Protein 6HU8 (pdb70)

InterPro domains:
  IPR001387 Cro/C1-type, helix-turn-helix domain [PS50943] (32-66)
  IPR001387 Cro/C1-type, helix-turn-helix domain [cd00093] (8-66)
  IPR010982 Lambda repressor-like, DNA-binding domain superfamily [SSF47413] (3-71)
  IPR011990 Tetratricopeptide-like helical domain superfamily [G3DSA:1.25.40.10] (3-296)
  IPR040799 ComR, tetratricopeptide [PF18710] (75-293)

Solvent-accessible surface area: 15539 Å² total; per-residue (Å²): 89,79,48,76,34,0,0,106,68,0,64,75,40,15,88,97,72,172,29,53,60,111,78,0,3,107,98,17,29,104,0,17,41,83,3,0,48,23,5,12,128,7,108,8,6,2,15,111,114,19,0,46,20,0,4,170,61,6,70,81,60,60,69,81,6,25,90,166,28,150,22,114,30,60,112,72,0,100,83,34,20,56,134,0,7,81,48,31,20,107,53,68,178,127,76,26,119,72,16,47,62,62,5,105,60,1,100,93,97,21,94,87,55,3,4,13,27,15,45,4,2,3,39,0,18,67,1,45,30,52,167,34,46,59,111,127,67,90,162,8,36,72,36,12,88,11,14,14,83,7,2,37,146,82,154,176,5,57,27,28,9,0,6,8,0,24,0,14,4,46,16,6,177,70,97,169,144,25,80,112,176,27,0,36,111,0,7,63,54,0,27,130,7,112,26,37,130,60,60,8,21,0,9,3,0,8,62,0,0,54,27,0,0,30,10,3,28,65,16,133,9,30,108,78,2,77,64,0,4,90,32,0,49,41,0,3,118,102,20,95,25,94,32,26,46,0,22,0,26,17,22,25,0,48,23,11,31,105,90,82,53,61,132,152,77,0,38,64,1,0,54,92,0,17,134,67,0,55,123,36,188,90,56,102,28,31,108,98,0,126,62,62,24,60,89,44,67,19,89

Sequence (299 aa):
SIKDSIGLRIKTERECQQMSREVLCLDGAELTVRQLIRIEKGESLPSLDKLSYIAKRLGKSMADLLDHDRIEIPDTYYEMKNRLIKFPTYGDKERVKQKLDLIEDVYNQFFDILPEEELLTLDILENILSFTSWEERPKVEEIYEDLFEQVKRKKKFSTNDLLVIDYYFYHLYGRKQYDKKIFDRIVDRVLKQNIPTDDAYNIALFNDLMAIAGLKISLESFKDFLTVIDKLLAVIEKSQFHSYKPGVYILEAKYELIHNGNKKKATENYDKAIMFASVLEDSVLEEKTRAEKAADGLG

Foldseek 3Di:
DLLQLLLCLLVVLCVVVVHDLCRLCPPLLQHDSVNSVCSNNSNFDDDPSNLCSSCVSSVHDSCSSNVPHDLDDDPVLVVLLLVLLLQDCVPPVVSLVVSLVSLVVSCVVPVVNDGPLVVLLSVLSNCVSVVPDPVVCVVSVVSLVSLQVSLLPDLEADLSSLSSLVVVLVVCPPPQDDDVVSLVSVVVSLLPYDQDLRSSSLSSSLSSLLSNLVCCVRNVVCPCNVSSLVVNVVSCVNHVVLVCQLSSLQSVLVCCCPPVVHQVSSLVSLVRSLVSQVPDPDNVSNVVSVVSCVVSPHD

Organism: NCBI:txid904306

B-factor: mean 45.53, std 9.46, range [27.38, 81.49]

Nearest PDB structures (foldseek):
  6hu8-assembly1_A  TM=1.003E+00  e=1.677E-37  Streptococcus vestibularis F0396
  6qer-assembly4_D  TM=9.743E-01  e=4.232E-28  Streptococcus thermophilus LMD-9
  6hua-assembly1_A  TM=6.892E-01  e=1.861E-28  Streptococcus vestibularis F0396
  5jub-assembly1_B  TM=6.947E-01  e=7.189E-26  Streptococcus thermophilus LMD-9
  6hua-assembly2_B  TM=8.739E-01  e=2.444E-21  Streptococcus vestibularis F0396

Secondary structure (DSSP, 8-state):
-HHHHHHHHHHHHHHHTT--HHHHHTTSSS--HHHHHHHHTTSSBPPHHHHHHHHHHHT--HHHHHTT------HHHHHHHHHHHH---TT-HHHHHHHHHHHHHHHHHHGGG-BHHHHHHHHHHHHHHHT--GGG-HHHHHHHHHHHHHHTT-SS--HHHHHHHHHHHHHHTT-S---HHHHHHHHHHHHT----S-HHHHHHHHHHHHHHHHHHHHTT--TTHHHHHHHHHHHHHHHT-GGGHHHHHHHHHHHHHHHH--HHHHHHHHHHHHHHHHTSSSSHHHHHHHHHHHHTT--

Structure (mmCIF, N/CA/C/O backbone):
data_6HU8
#
_entry.id   6HU8
#
_cell.length_a   110.070
_cell.length_b   38.290
_cell.length_c   87.620
_cell.angle_alpha   90.000
_cell.angle_beta   113.200
_cell.angle_gamma   90.000
#
_symmetry.space_group_name_H-M   'C 1 2 1'
#
loop_
_entity.id
_entity.type
_entity.pdbx_description
1 polymer 'Transcriptional regulator ComR'
2 water water
#
loop_
_atom_site.group_PDB
_atom_site.id
_atom_site.type_symbol
_atom_site.label_atom_id
_atom_site.label_alt_id
_atom_site.label_comp_id
_atom_site.label_asym_id
_atom_site.label_entity_id
_atom_site.label_seq_id
_atom_site.pdbx_PDB_ins_code
_atom_site.Cartn_x
_atom_site.Cartn_y
_atom_site.Cartn_z
_atom_site.occupancy
_atom_site.B_iso_or_equiv
_atom_site.auth_seq_id
_atom_site.auth_comp_id
_atom_site.auth_asym_id
_atom_site.auth_atom_id
_atom_site.pdbx_PDB_model_num
ATOM 1 N N . SER A 1 2 ? 128.498 -52.346 106.431 1.00 42.56 2 SER A N 1
ATOM 2 C CA . SER A 1 2 ? 127.655 -51.927 105.315 1.00 40.47 2 SER A CA 1
ATOM 3 C C . SER A 1 2 ? 127.699 -50.410 105.160 1.00 40.69 2 SER A C 1
ATOM 4 O O . SER A 1 2 ? 128.226 -49.707 106.027 1.00 39.42 2 SER A O 1
ATOM 7 N N . ILE A 1 3 ? 127.153 -49.922 104.049 1.00 41.35 3 ILE A N 1
ATOM 8 C CA . ILE A 1 3 ? 126.979 -48.496 103.814 1.00 37.80 3 ILE A CA 1
ATOM 9 C C . ILE A 1 3 ? 126.136 -47.867 104.950 1.00 39.86 3 ILE A C 1
ATOM 10 O O . ILE A 1 3 ? 126.445 -46.773 105.435 1.00 37.95 3 ILE A O 1
ATOM 15 N N . LYS A 1 4 ? 125.091 -48.568 105.382 1.00 41.02 4 LYS A N 1
ATOM 16 C CA . LYS A 1 4 ? 124.264 -48.085 106.492 1.00 38.27 4 LYS A CA 1
ATOM 17 C C . LYS A 1 4 ? 125.089 -47.934 107.794 1.00 40.67 4 LYS A C 1
ATOM 18 O O . LYS A 1 4 ? 124.972 -46.919 108.495 1.00 39.05 4 LYS A O 1
ATOM 24 N N . ASP A 1 5 ? 125.920 -48.932 108.104 1.00 38.58 5 ASP A N 1
ATOM 25 C CA . ASP A 1 5 ? 126.799 -48.881 109.279 1.00 37.06 5 ASP A CA 1
ATOM 26 C C . ASP A 1 5 ? 127.744 -47.692 109.212 1.00 38.87 5 ASP A C 1
ATOM 27 O O . ASP A 1 5 ? 127.906 -46.973 110.193 1.00 34.84 5 ASP A O 1
ATOM 32 N N . SER A 1 6 ? 128.379 -47.485 108.055 1.00 36.43 6 SER A N 1
ATOM 33 C CA . SER A 1 6 ? 129.425 -46.464 107.967 1.00 39.99 6 SER A CA 1
ATOM 34 C C . SER A 1 6 ? 128.824 -45.067 108.023 1.00 38.58 6 SER A C 1
ATOM 35 O O . SER A 1 6 ? 129.317 -44.196 108.748 1.00 37.15 6 SER A O 1
ATOM 38 N N . ILE A 1 7 ? 127.757 -44.852 107.264 1.00 40.01 7 ILE A N 1
ATOM 39 C CA . ILE A 1 7 ? 127.049 -43.576 107.309 1.00 38.62 7 ILE A CA 1
ATOM 40 C C . ILE A 1 7 ? 126.490 -43.300 108.719 1.00 36.91 7 ILE A C 1
ATOM 41 O O . ILE A 1 7 ? 126.720 -42.228 109.271 1.00 34.20 7 ILE A O 1
ATOM 46 N N . GLY A 1 8 ? 125.770 -44.256 109.297 1.00 36.25 8 GLY A N 1
ATOM 47 C CA . GLY A 1 8 ? 125.299 -44.111 110.673 1.00 36.70 8 GLY A CA 1
ATOM 48 C C . GLY A 1 8 ? 126.400 -43.715 111.665 1.00 37.49 8 GLY A C 1
ATOM 49 O O . GLY A 1 8 ? 126.229 -42.820 112.498 1.00 40.40 8 GLY A O 1
ATOM 50 N N . LEU A 1 9 ? 127.554 -44.364 111.584 1.00 41.53 9 LEU A N 1
ATOM 51 C CA . LEU A 1 9 ? 128.637 -44.056 112.519 1.00 38.41 9 LEU A CA 1
ATOM 52 C C . LEU A 1 9 ? 129.242 -42.672 112.261 1.00 38.68 9 LEU A C 1
ATOM 53 O O . LEU A 1 9 ? 129.644 -41.993 113.193 1.00 41.81 9 LEU A O 1
ATOM 58 N N . ARG A 1 10 ? 129.287 -42.235 111.007 1.00 39.91 10 ARG A N 1
ATOM 59 C CA . ARG A 1 10 ? 129.788 -40.886 110.721 1.00 40.83 10 ARG A CA 1
ATOM 60 C C . ARG A 1 10 ? 128.877 -39.824 111.307 1.00 40.55 10 ARG A C 1
ATOM 61 O O . ARG A 1 10 ? 129.335 -38.832 111.869 1.00 38.10 10 ARG A O 1
ATOM 69 N N . ILE A 1 11 ? 127.577 -40.039 111.164 1.00 37.48 11 ILE A N 1
ATOM 70 C CA . ILE A 1 11 ? 126.598 -39.136 111.729 1.00 38.52 11 ILE A CA 1
ATOM 71 C C . ILE A 1 11 ? 126.713 -39.112 113.246 1.00 38.60 11 ILE A C 1
ATOM 72 O O . ILE A 1 11 ? 126.747 -38.041 113.868 1.00 36.26 11 ILE A O 1
ATOM 77 N N . LYS A 1 12 ? 126.758 -40.303 113.832 1.00 37.75 12 LYS A N 1
ATOM 78 C CA . LYS A 1 12 ? 126.836 -40.434 115.275 1.00 40.58 12 LYS A CA 1
ATOM 79 C C . LYS A 1 12 ? 128.120 -39.820 115.830 1.00 40.79 12 LYS A C 1
ATOM 80 O O . LYS A 1 12 ? 128.093 -39.154 116.878 1.00 40.32 12 LYS A O 1
ATOM 86 N N . THR A 1 13 ? 129.240 -40.046 115.144 1.00 40.39 13 THR A N 1
ATOM 87 C CA . THR A 1 13 ? 130.520 -39.529 115.627 1.00 40.53 13 THR A CA 1
ATOM 88 C C . THR A 1 13 ? 130.525 -38.007 115.615 1.00 39.97 13 THR A C 1
ATOM 89 O O . THR A 1 13 ? 130.990 -37.377 116.565 1.00 46.72 13 THR A O 1
ATOM 93 N N . GLU A 1 14 ? 129.971 -37.414 114.571 1.00 41.02 14 GLU A N 1
ATOM 94 C CA . GLU A 1 14 ? 129.970 -35.956 114.470 1.00 42.66 14 GLU A CA 1
ATOM 95 C C . GLU A 1 14 ? 129.004 -35.309 115.468 1.00 44.73 14 GLU A C 1
ATOM 96 O O . GLU A 1 14 ? 129.311 -34.264 116.055 1.00 41.15 14 GLU A O 1
ATOM 102 N N . ARG A 1 15 ? 127.831 -35.918 115.641 1.00 37.91 15 ARG A N 1
ATOM 103 C CA . ARG A 1 15 ? 126.882 -35.445 116.641 1.00 39.72 15 ARG A CA 1
ATOM 104 C C . ARG A 1 15 ? 127.535 -35.416 118.026 1.00 42.31 15 ARG A C 1
ATOM 105 O O . ARG A 1 15 ? 127.439 -34.415 118.753 1.00 40.90 15 ARG A O 1
ATOM 113 N N . GLU A 1 16 ? 128.191 -36.517 118.386 1.00 40.38 16 GLU A N 1
ATOM 114 C CA . GLU A 1 16 ? 128.835 -36.636 119.696 1.00 43.86 16 GLU A CA 1
ATOM 115 C C . GLU A 1 16 ? 129.997 -35.671 119.814 1.00 44.81 16 GLU A C 1
ATOM 116 O O . GLU A 1 16 ? 130.182 -35.035 120.840 1.00 47.18 16 GLU A O 1
ATOM 122 N N . CYS A 1 17 ? 130.767 -35.560 118.740 1.00 44.01 17 CYS A N 1
ATOM 123 C CA . CYS A 1 17 ? 131.848 -34.591 118.662 1.00 45.76 17 CYS A CA 1
ATOM 124 C C . CYS A 1 17 ? 131.351 -33.193 119.036 1.00 44.60 17 CYS A C 1
ATOM 125 O O . CYS A 1 17 ? 132.054 -32.436 119.683 1.00 49.50 17 CYS A O 1
ATOM 128 N N . GLN A 1 18 ? 130.131 -32.853 118.632 1.00 40.10 18 GLN A N 1
ATOM 129 C CA . GLN A 1 18 ? 129.564 -31.538 118.953 1.00 42.58 18 GLN A CA 1
ATOM 130 C C . GLN A 1 18 ? 128.804 -31.545 120.286 1.00 42.13 18 GLN A C 1
ATOM 131 O O . GLN A 1 18 ? 128.122 -30.570 120.617 1.00 41.42 18 GLN A O 1
ATOM 137 N N . GLN A 1 19 ? 128.912 -32.652 121.022 1.00 43.87 19 GLN A N 1
ATOM 138 C CA . GLN A 1 19 ? 128.242 -32.819 122.319 1.00 46.25 19 GLN A CA 1
ATOM 139 C C . GLN A 1 19 ? 126.758 -32.500 122.204 1.00 46.26 19 GLN A C 1
ATOM 140 O O . GLN A 1 19 ? 126.164 -31.812 123.042 1.00 43.39 19 GLN A O 1
ATOM 146 N N . MET A 1 20 ? 126.163 -33.030 121.140 1.00 43.38 20 MET A N 1
ATOM 147 C CA . MET A 1 20 ? 124.773 -32.768 120.810 1.00 40.89 20 MET A CA 1
ATOM 148 C C . MET A 1 20 ? 123.937 -34.014 121.091 1.00 43.03 20 MET A C 1
ATOM 149 O O . MET A 1 20 ? 124.226 -35.096 120.574 1.00 39.51 20 MET A O 1
ATOM 154 N N . SER A 1 21 ? 122.913 -33.877 121.929 1.00 42.81 21 SER A N 1
ATOM 155 C CA . SER A 1 21 ? 122.037 -35.006 122.218 1.00 40.50 21 SER A CA 1
ATOM 156 C C . SER A 1 21 ? 121.143 -35.267 121.015 1.00 35.68 21 SER A C 1
ATOM 157 O O . SER A 1 21 ? 121.006 -34.408 120.149 1.00 35.16 21 SER A O 1
ATOM 160 N N . ARG A 1 22 ? 120.552 -36.456 120.946 1.00 38.37 22 ARG A N 1
ATOM 161 C CA . ARG A 1 22 ? 119.623 -36.773 119.861 1.00 36.56 22 ARG A CA 1
ATOM 162 C C . ARG A 1 22 ? 118.427 -35.850 119.868 1.00 34.43 22 ARG A C 1
ATOM 163 O O . ARG A 1 22 ? 117.987 -35.399 118.803 1.00 33.19 22 ARG A O 1
ATOM 171 N N . GLU A 1 23 ? 117.879 -35.566 121.056 1.00 31.22 23 GLU A N 1
ATOM 172 C CA . GLU A 1 23 ? 116.699 -34.702 121.126 1.00 33.74 23 GLU A CA 1
ATOM 173 C C . GLU A 1 23 ? 117.036 -33.305 120.595 1.00 32.72 23 GLU A C 1
ATOM 174 O O . GLU A 1 23 ? 116.208 -32.683 119.926 1.00 33.63 23 GLU A O 1
ATOM 180 N N . VAL A 1 24 ? 118.237 -32.813 120.899 1.00 34.46 24 VAL A N 1
ATOM 181 C CA . VAL A 1 24 ? 118.657 -31.495 120.397 1.00 33.36 24 VAL A CA 1
ATOM 182 C C . VAL A 1 24 ? 118.752 -31.511 118.867 1.00 34.64 24 VAL A C 1
ATOM 183 O O . VAL A 1 24 ? 118.232 -30.621 118.189 1.00 33.62 24 VAL A O 1
ATOM 187 N N . LEU A 1 25 ? 119.396 -32.531 118.319 1.00 35.10 25 LEU A N 1
ATOM 188 C CA . LEU A 1 25 ? 119.512 -32.612 116.856 1.00 31.51 25 LEU A CA 1
ATOM 189 C C . LEU A 1 25 ? 118.110 -32.635 116.222 1.00 35.25 25 LEU A C 1
ATOM 190 O O . LEU A 1 25 ? 117.832 -31.905 115.255 1.00 31.77 25 LEU A O 1
ATOM 195 N N . CYS A 1 26 ? 117.199 -33.428 116.790 1.00 30.80 26 CYS A N 1
ATOM 196 C CA . CYS A 1 26 ? 115.915 -33.647 116.138 1.00 30.60 26 CYS A CA 1
ATOM 197 C C . CYS A 1 26 ? 114.905 -32.511 116.321 1.00 33.56 26 CYS A C 1
ATOM 198 O O . CYS A 1 26 ? 113.868 -32.492 115.642 1.00 31.08 26 CYS A O 1
ATOM 201 N N . LEU A 1 27 ? 115.210 -31.566 117.207 1.00 32.43 27 LEU A N 1
ATOM 202 C CA . LEU A 1 27 ? 114.319 -30.423 117.481 1.00 34.21 27 LEU A CA 1
ATOM 203 C C . LEU A 1 27 ? 112.885 -30.889 117.692 1.00 35.63 27 LEU A C 1
ATOM 204 O O . LEU A 1 27 ? 112.655 -31.754 118.537 1.00 36.21 27 LEU A O 1
ATOM 209 N N . ASP A 1 28 ? 111.928 -30.353 116.925 1.00 37.34 28 ASP A N 1
ATOM 210 C CA . ASP A 1 28 ? 110.517 -30.661 117.166 1.00 35.56 28 ASP A CA 1
ATOM 211 C C . ASP A 1 28 ? 110.064 -31.960 116.507 1.00 36.71 28 ASP A C 1
ATOM 212 O O . ASP A 1 28 ? 108.883 -32.268 116.525 1.00 34.98 28 ASP A O 1
ATOM 217 N N . GLY A 1 29 ? 110.995 -32.706 115.917 1.00 38.10 29 GLY A N 1
ATOM 218 C CA . GLY A 1 29 ? 110.672 -33.972 115.265 1.00 35.99 29 GLY A CA 1
ATOM 219 C C . GLY A 1 29 ? 109.965 -33.910 113.908 1.00 37.68 29 GLY A C 1
ATOM 220 O O . GLY A 1 29 ? 109.657 -34.954 113.307 1.00 35.66 29 GLY A O 1
ATOM 221 N N . ALA A 1 30 ? 109.696 -32.711 113.403 1.00 37.16 30 ALA A N 1
ATOM 222 C CA . ALA A 1 30 ? 108.948 -32.621 112.149 1.00 39.37 30 ALA A CA 1
ATOM 223 C C . ALA A 1 30 ? 109.726 -33.181 110.964 1.00 37.52 30 ALA A C 1
ATOM 224 O O . ALA A 1 30 ? 109.110 -33.626 109.989 1.00 36.57 30 ALA A O 1
ATOM 226 N N . GLU A 1 31 ? 111.059 -33.166 111.030 1.00 35.38 31 GLU A N 1
ATOM 227 C CA . GLU A 1 31 ? 111.860 -33.605 109.884 1.00 39.63 31 GLU A CA 1
ATOM 228 C C . GLU A 1 31 ? 112.614 -34.888 110.176 1.00 37.04 31 GLU A C 1
ATOM 229 O O . GLU A 1 31 ? 112.871 -35.697 109.279 1.00 35.96 31 GLU A O 1
ATOM 235 N N . LEU A 1 32 ? 112.966 -35.064 111.444 1.00 34.44 32 LEU A N 1
ATOM 236 C CA . LEU A 1 32 ? 113.652 -36.259 111.910 1.00 33.34 32 LEU A CA 1
ATOM 237 C C . LEU A 1 32 ? 113.244 -36.545 113.350 1.00 37.16 32 LEU A C 1
ATOM 238 O O . LEU A 1 32 ? 113.270 -35.643 114.192 1.00 34.75 32 LEU A O 1
ATOM 243 N N . THR A 1 33 ? 112.852 -37.777 113.642 1.00 32.65 33 THR A N 1
ATOM 244 C CA . THR A 1 33 ? 112.498 -38.116 115.020 1.00 33.47 33 THR A CA 1
ATOM 245 C C . THR A 1 33 ? 113.664 -38.816 115.691 1.00 35.30 33 THR A C 1
ATOM 246 O O . THR A 1 33 ? 114.593 -39.292 115.030 1.00 32.86 33 THR A O 1
ATOM 250 N N . VAL A 1 34 ? 113.609 -38.901 117.011 1.00 33.11 34 VAL A N 1
ATOM 251 C CA . VAL A 1 34 ? 114.674 -39.545 117.738 1.00 33.51 34 VAL A CA 1
ATOM 252 C C . VAL A 1 34 ? 114.826 -41.006 117.306 1.00 32.43 34 VAL A C 1
ATOM 253 O O . VAL A 1 34 ? 115.944 -41.484 117.124 1.00 31.15 34 VAL A O 1
ATOM 257 N N . ARG A 1 35 ? 113.712 -41.718 117.123 1.00 28.78 35 ARG A N 1
ATOM 258 C CA . ARG A 1 35 ? 113.830 -43.141 116.810 1.00 30.56 35 ARG A CA 1
ATOM 259 C C . ARG A 1 35 ? 114.325 -43.340 115.371 1.00 35.21 35 ARG A C 1
ATOM 260 O O . ARG A 1 35 ? 115.055 -44.291 115.094 1.00 32.43 35 ARG A O 1
ATOM 268 N N . GLN A 1 36 ? 113.930 -42.437 114.477 1.00 29.22 36 GLN A N 1
ATOM 269 C CA . GLN A 1 36 ? 114.477 -42.410 113.112 1.00 33.79 36 GLN A CA 1
ATOM 270 C C . GLN A 1 36 ? 115.993 -42.220 113.144 1.00 32.75 36 GLN A C 1
ATOM 271 O O . GLN A 1 36 ? 116.730 -42.939 112.480 1.00 34.95 36 GLN A O 1
ATOM 277 N N . LEU A 1 37 ? 116.461 -41.247 113.923 1.00 34.36 37 LEU A N 1
ATOM 278 C CA . LEU A 1 37 ? 117.909 -41.024 114.077 1.00 32.74 37 LEU A CA 1
ATOM 279 C C . LEU A 1 37 ? 118.611 -42.248 114.664 1.00 34.49 37 LEU A C 1
ATOM 280 O O . LEU A 1 37 ? 119.629 -42.685 114.144 1.00 33.55 37 LEU A O 1
ATOM 285 N N . ILE A 1 38 ? 118.084 -42.807 115.752 1.00 32.55 38 ILE A N 1
ATOM 286 C CA . ILE A 1 38 ? 118.686 -44.020 116.319 1.00 35.32 38 ILE A CA 1
ATOM 287 C C . ILE A 1 38 ? 118.858 -45.191 115.323 1.00 34.13 38 ILE A C 1
ATOM 288 O O . ILE A 1 38 ? 119.887 -45.859 115.332 1.00 34.33 38 ILE A O 1
ATOM 293 N N . ARG A 1 39 ? 117.861 -45.442 114.473 1.00 32.90 39 ARG A N 1
ATOM 294 C CA . ARG A 1 39 ? 117.944 -46.534 113.512 1.00 36.11 39 ARG A CA 1
ATOM 295 C C . ARG A 1 39 ? 119.041 -46.246 112.482 1.00 35.19 39 ARG A C 1
ATOM 296 O O . ARG A 1 39 ? 119.730 -47.161 112.014 1.00 36.32 39 ARG A O 1
ATOM 304 N N . ILE A 1 40 ? 119.211 -44.972 112.141 1.00 35.85 40 ILE A N 1
ATOM 305 C CA . ILE A 1 40 ? 120.282 -44.583 111.212 1.00 34.23 40 ILE A CA 1
ATOM 306 C C . ILE A 1 40 ? 121.642 -44.802 111.870 1.00 38.17 40 ILE A C 1
ATOM 307 O O . ILE A 1 40 ? 122.510 -45.474 111.304 1.00 35.13 40 ILE A O 1
ATOM 312 N N . GLU A 1 41 ? 121.821 -44.267 113.084 1.00 34.20 41 GLU A N 1
ATOM 313 C CA . GLU A 1 41 ? 123.109 -44.381 113.770 1.00 36.98 41 GLU A CA 1
ATOM 314 C C . GLU A 1 41 ? 123.476 -45.827 114.084 1.00 39.84 41 GLU A C 1
ATOM 315 O O . GLU A 1 41 ? 124.657 -46.147 114.192 1.00 37.57 41 GLU A O 1
ATOM 321 N N . LYS A 1 42 ? 122.482 -46.706 114.202 1.00 39.39 42 LYS A N 1
ATOM 322 C CA . LYS A 1 42 ? 122.757 -48.112 114.509 1.00 38.54 42 LYS A CA 1
ATOM 323 C C . LYS A 1 42 ? 122.965 -48.943 113.244 1.00 39.36 42 LYS A C 1
ATOM 324 O O . LYS A 1 42 ? 123.195 -50.142 113.331 1.00 42.15 42 LYS A O 1
ATOM 330 N N . GLY A 1 43 ? 122.855 -48.317 112.075 1.00 38.69 43 GLY A N 1
ATOM 331 C CA . GLY A 1 43 ? 123.019 -49.029 110.814 1.00 37.55 43 GLY A CA 1
ATOM 332 C C . GLY A 1 43 ? 121.760 -49.764 110.364 1.00 39.47 43 GLY A C 1
ATOM 333 O O . GLY A 1 43 ? 121.788 -50.492 109.376 1.00 36.14 43 GLY A O 1
ATOM 334 N N . GLU A 1 44 ? 120.646 -49.571 111.069 1.00 35.22 44 GLU A N 1
ATOM 335 C CA . GLU A 1 44 ? 119.400 -50.272 110.724 1.00 40.15 44 GLU A CA 1
ATOM 336 C C . GLU A 1 44 ? 118.685 -49.696 109.514 1.00 38.41 44 GLU A C 1
ATOM 337 O O . GLU A 1 44 ? 118.011 -50.412 108.764 1.00 40.26 44 GLU A O 1
ATOM 343 N N . SER A 1 45 ? 118.796 -48.396 109.300 1.00 39.10 45 SER A N 1
ATOM 344 C CA . SER A 1 45 ? 118.232 -47.883 108.065 1.00 38.26 45 SER A CA 1
ATOM 345 C C . SER A 1 45 ? 119.113 -46.815 107.455 1.00 38.69 45 SER A C 1
ATOM 346 O O . SER A 1 45 ? 119.971 -46.223 108.123 1.00 35.43 45 SER A O 1
ATOM 349 N N . LEU A 1 46 ? 118.879 -46.593 106.168 1.00 38.22 46 LEU A N 1
ATOM 350 C CA . LEU A 1 46 ? 119.622 -45.641 105.375 1.00 35.42 46 LEU A CA 1
ATOM 351 C C . LEU A 1 46 ? 118.894 -44.314 105.436 1.00 37.81 46 LEU A C 1
ATOM 352 O O . LEU A 1 46 ? 117.669 -44.284 105.325 1.00 37.54 46 LEU A O 1
ATOM 357 N N . PRO A 1 47 ? 119.631 -43.202 105.588 1.00 35.00 47 PRO A N 1
ATOM 358 C CA . PRO A 1 47 ? 118.905 -41.931 105.500 1.00 34.03 47 PRO A CA 1
ATOM 359 C C . PRO A 1 47 ? 118.458 -41.610 104.078 1.00 40.33 47 PRO A C 1
ATOM 360 O O . PRO A 1 47 ? 119.207 -41.838 103.102 1.00 37.04 47 PRO A O 1
ATOM 364 N N . SER A 1 48 ? 117.235 -41.095 103.964 1.00 37.05 48 SER A N 1
ATOM 365 C CA . SER A 1 48 ? 116.750 -40.537 102.710 1.00 40.25 48 SER A CA 1
ATOM 366 C C . SER A 1 48 ? 117.455 -39.210 102.519 1.00 39.40 48 SER A C 1
ATOM 367 O O . SER A 1 48 ? 118.108 -38.704 103.453 1.00 35.65 48 SER A O 1
ATOM 370 N N . LEU A 1 49 ? 117.327 -38.649 101.326 1.00 36.80 49 LEU A N 1
ATOM 371 C CA . LEU A 1 49 ? 117.939 -37.370 101.024 1.00 40.90 49 LEU A CA 1
ATOM 372 C C . LEU A 1 49 ? 117.376 -36.275 101.917 1.00 40.57 49 LEU A C 1
ATOM 373 O O . LEU A 1 49 ? 118.119 -35.424 102.400 1.00 39.24 49 LEU A O 1
ATOM 378 N N . ASP A 1 50 ? 116.064 -36.299 102.129 1.00 39.33 50 ASP A N 1
ATOM 379 C CA . ASP A 1 50 ? 115.417 -35.317 102.996 1.00 44.01 50 ASP A CA 1
ATOM 380 C C . ASP A 1 50 ? 115.961 -35.388 104.411 1.00 39.51 50 ASP A C 1
ATOM 381 O O . ASP A 1 50 ? 116.298 -34.369 105.001 1.00 38.71 50 ASP A O 1
ATOM 386 N N . LYS A 1 51 ? 116.036 -36.588 104.966 1.00 36.12 51 LYS A N 1
ATOM 387 C CA . LYS A 1 51 ? 116.513 -36.706 106.332 1.00 36.54 51 LYS A CA 1
ATOM 388 C C . LYS A 1 51 ? 118.034 -36.442 106.438 1.00 39.38 51 LYS A C 1
ATOM 389 O O . LYS A 1 51 ? 118.489 -35.798 107.390 1.00 37.57 51 LYS A O 1
ATOM 395 N N . LEU A 1 52 ? 118.824 -36.891 105.465 1.00 36.54 52 LEU A N 1
ATOM 396 C CA . LEU A 1 52 ? 120.252 -36.587 105.516 1.00 32.49 52 LEU A CA 1
ATOM 397 C C . LEU A 1 52 ? 120.498 -35.077 105.354 1.00 35.79 52 LEU A C 1
ATOM 398 O O . LEU A 1 52 ? 121.371 -34.505 106.009 1.00 35.73 52 LEU A O 1
ATOM 403 N N . SER A 1 53 ? 119.720 -34.438 104.483 1.00 34.92 53 SER A N 1
ATOM 404 C CA . SER A 1 53 ? 119.806 -32.990 104.285 1.00 35.96 53 SER A CA 1
ATOM 405 C C . SER A 1 53 ? 119.547 -32.230 105.600 1.00 38.97 53 SER A C 1
ATOM 406 O O . SER A 1 53 ? 120.211 -31.241 105.908 1.00 38.89 53 SER A O 1
ATOM 409 N N . TYR A 1 54 ? 118.579 -32.706 106.376 1.00 36.04 54 TYR A N 1
ATOM 410 C CA . TYR A 1 54 ? 118.256 -32.074 107.651 1.00 34.46 54 TYR A CA 1
ATOM 411 C C . TYR A 1 54 ? 119.406 -32.268 108.643 1.00 32.88 54 TYR A C 1
ATOM 412 O O . TYR A 1 54 ? 119.845 -31.319 109.309 1.00 34.25 54 TYR A O 1
ATOM 421 N N . ILE A 1 55 ? 119.888 -33.507 108.732 1.00 29.76 55 ILE A N 1
ATOM 422 C CA . ILE A 1 55 ? 120.938 -33.877 109.671 1.00 32.01 55 ILE A CA 1
ATOM 423 C C . ILE A 1 55 ? 122.192 -33.066 109.389 1.00 35.25 55 ILE A C 1
ATOM 424 O O . ILE A 1 55 ? 122.843 -32.556 110.319 1.00 33.72 55 ILE A O 1
ATOM 429 N N . ALA A 1 56 ? 122.519 -32.922 108.106 1.00 32.53 56 ALA A N 1
ATOM 430 C CA . ALA A 1 56 ? 123.704 -32.159 107.736 1.00 34.77 56 ALA A CA 1
ATOM 431 C C . ALA A 1 56 ? 123.522 -30.685 108.094 1.00 31.14 56 ALA A C 1
ATOM 432 O O . ALA A 1 56 ? 124.455 -30.048 108.572 1.00 36.98 56 ALA A O 1
ATOM 434 N N . LYS A 1 57 ? 122.326 -30.143 107.880 1.00 33.53 57 LYS A N 1
ATOM 435 C CA . LYS A 1 57 ? 122.081 -28.761 108.281 1.00 35.99 57 LYS A CA 1
ATOM 436 C C . LYS A 1 57 ? 122.264 -28.578 109.800 1.00 36.59 57 LYS A C 1
ATOM 437 O O . LYS A 1 57 ? 122.855 -27.603 110.241 1.00 35.87 57 LYS A O 1
ATOM 443 N N . ARG A 1 58 ? 121.774 -29.527 110.593 1.00 34.84 58 ARG A N 1
ATOM 444 C CA . ARG A 1 58 ? 121.846 -29.404 112.057 1.00 33.71 58 ARG A CA 1
ATOM 445 C C . ARG A 1 58 ? 123.290 -29.491 112.550 1.00 38.16 58 ARG A C 1
ATOM 446 O O . ARG A 1 58 ? 123.645 -28.892 113.566 1.00 39.19 58 ARG A O 1
ATOM 454 N N . LEU A 1 59 ? 124.127 -30.236 111.827 1.00 38.24 59 LEU A N 1
ATOM 455 C CA . LEU A 1 59 ? 125.537 -30.404 112.209 1.00 37.36 59 LEU A CA 1
ATOM 456 C C . LEU A 1 59 ? 126.483 -29.412 111.533 1.00 37.24 59 LEU A C 1
ATOM 457 O O . LEU A 1 59 ? 127.681 -29.450 111.777 1.00 37.55 59 LEU A O 1
ATOM 462 N N . GLY A 1 60 ? 125.945 -28.539 110.684 1.00 38.83 60 GLY A N 1
ATOM 463 C CA . GLY A 1 60 ? 126.741 -27.512 110.033 1.00 42.59 60 GLY A CA 1
ATOM 464 C C . GLY A 1 60 ? 127.701 -28.092 109.003 1.00 39.75 60 GLY A C 1
ATOM 465 O O . GLY A 1 60 ? 128.760 -27.527 108.748 1.00 37.67 60 GLY A O 1
ATOM 466 N N . LYS A 1 61 ? 127.324 -29.235 108.434 1.00 37.21 61 LYS A N 1
ATOM 467 C CA . LYS A 1 61 ? 128.139 -29.947 107.444 1.00 36.78 61 LYS A CA 1
ATOM 468 C C . LYS A 1 61 ? 127.467 -29.956 106.079 1.00 39.99 61 LYS A C 1
ATOM 469 O O . LYS A 1 61 ? 126.270 -29.659 105.959 1.00 37.81 61 LYS A O 1
ATOM 475 N N . SER A 1 62 ? 128.212 -30.309 105.038 1.00 40.84 62 SER A N 1
ATOM 476 C CA . SER A 1 62 ? 127.537 -30.605 103.772 1.00 43.60 62 SER A CA 1
ATOM 477 C C . SER A 1 62 ? 127.283 -32.105 103.740 1.00 39.73 62 SER A C 1
ATOM 478 O O . SER A 1 62 ? 127.961 -32.864 104.435 1.00 40.08 62 SER A O 1
ATOM 481 N N . MET A 1 63 ? 126.323 -32.537 102.939 1.00 39.82 63 MET A N 1
ATOM 482 C CA . MET A 1 63 ? 125.948 -33.940 102.936 1.00 37.94 63 MET A CA 1
ATOM 483 C C . MET A 1 63 ? 127.080 -34.805 102.458 1.00 38.21 63 MET A C 1
ATOM 484 O O . MET A 1 63 ? 127.266 -35.900 102.965 1.00 40.61 63 MET A O 1
ATOM 489 N N . ALA A 1 64 ? 127.819 -34.319 101.463 1.00 36.80 64 ALA A N 1
ATOM 490 C CA . ALA A 1 64 ? 129.033 -34.985 101.018 1.00 43.18 64 ALA A CA 1
ATOM 491 C C . ALA A 1 64 ? 129.987 -35.281 102.193 1.00 46.28 64 ALA A C 1
ATOM 492 O O . ALA A 1 64 ? 130.612 -36.346 102.234 1.00 45.47 64 ALA A O 1
ATOM 494 N N . ASP A 1 65 ? 130.080 -34.357 103.154 1.00 47.00 65 ASP A N 1
ATOM 495 C CA . ASP A 1 65 ? 130.933 -34.563 104.341 1.00 47.22 65 ASP A CA 1
ATOM 496 C C . ASP A 1 65 ? 130.530 -35.819 105.098 1.00 50.02 65 ASP A C 1
ATOM 497 O O . ASP A 1 65 ? 131.369 -36.630 105.470 1.00 55.02 65 ASP A O 1
ATOM 502 N N . LEU A 1 66 ? 129.234 -35.961 105.352 1.00 48.75 66 LEU A N 1
ATOM 503 C CA . LEU A 1 66 ? 128.739 -37.057 106.172 1.00 48.28 66 LEU A CA 1
ATOM 504 C C . LEU A 1 66 ? 128.850 -38.383 105.436 1.00 51.87 66 LEU A C 1
ATOM 505 O O . LEU A 1 66 ? 128.870 -39.452 106.046 1.00 55.35 66 LEU A O 1
ATOM 510 N N . LEU A 1 67 ? 128.886 -38.322 104.115 1.00 46.43 67 LEU A N 1
ATOM 511 C CA . LEU A 1 67 ? 128.902 -39.551 103.337 1.00 49.42 67 LEU A CA 1
ATOM 512 C C . LEU A 1 67 ? 130.313 -40.086 103.114 1.00 48.52 67 LEU A C 1
ATOM 513 O O . LEU A 1 67 ? 130.482 -41.288 102.920 1.00 48.37 67 LEU A O 1
ATOM 518 N N . ASP A 1 68 ? 131.313 -39.202 103.157 1.00 49.33 68 ASP A N 1
ATOM 519 C CA . ASP A 1 68 ? 132.656 -39.530 102.655 1.00 50.55 68 ASP A CA 1
ATOM 520 C C . ASP A 1 68 ? 132.507 -40.049 101.230 1.00 55.04 68 ASP A C 1
ATOM 521 O O . ASP A 1 68 ? 132.088 -39.304 100.335 1.00 58.29 68 ASP A O 1
ATOM 526 N N . HIS A 1 69 ? 132.789 -41.328 101.005 1.00 57.45 69 HIS A N 1
ATOM 527 C CA . HIS A 1 69 ? 132.623 -41.867 99.652 1.00 57.91 69 HIS A CA 1
ATOM 528 C C . HIS A 1 69 ? 131.315 -42.642 99.480 1.00 59.21 69 HIS A C 1
ATOM 529 O O . HIS A 1 69 ? 130.952 -43.002 98.353 1.00 55.18 69 HIS A O 1
ATOM 536 N N . ASP A 1 70 ? 130.618 -42.903 100.588 1.00 52.17 70 ASP A N 1
ATOM 537 C CA . ASP A 1 70 ? 129.342 -43.631 100.552 1.00 50.76 70 ASP A CA 1
ATOM 538 C C . ASP A 1 70 ? 128.276 -42.827 99.826 1.00 52.56 70 ASP A C 1
ATOM 539 O O . ASP A 1 70 ? 128.369 -41.604 99.751 1.00 53.16 70 ASP A O 1
ATOM 544 N N . ARG A 1 71 ? 127.258 -43.511 99.305 1.00 52.18 71 ARG A N 1
ATOM 545 C CA . ARG A 1 71 ? 126.155 -42.840 98.610 1.00 54.23 71 ARG A CA 1
ATOM 546 C C . ARG A 1 71 ? 124.796 -43.259 99.152 1.00 50.22 71 ARG A C 1
ATOM 547 O O . ARG A 1 71 ? 124.670 -44.317 99.766 1.00 49.98 71 ARG A O 1
ATOM 555 N N . ILE A 1 72 ? 123.786 -42.419 98.932 1.00 51.13 72 ILE A N 1
ATOM 556 C CA . ILE A 1 72 ? 122.404 -42.747 99.281 1.00 47.20 72 ILE A CA 1
ATOM 557 C C . ILE A 1 72 ? 121.476 -42.618 98.083 1.00 52.62 72 ILE A C 1
ATOM 558 O O . ILE A 1 72 ? 120.252 -42.654 98.237 1.00 48.89 72 ILE A O 1
ATOM 563 N N . GLU A 1 73 ? 122.042 -42.455 96.891 1.00 50.93 73 GLU A N 1
ATOM 564 C CA . GLU A 1 73 ? 121.194 -42.227 95.734 1.00 53.12 73 GLU A CA 1
ATOM 565 C C . GLU A 1 73 ? 120.583 -43.520 95.190 1.00 56.32 73 GLU A C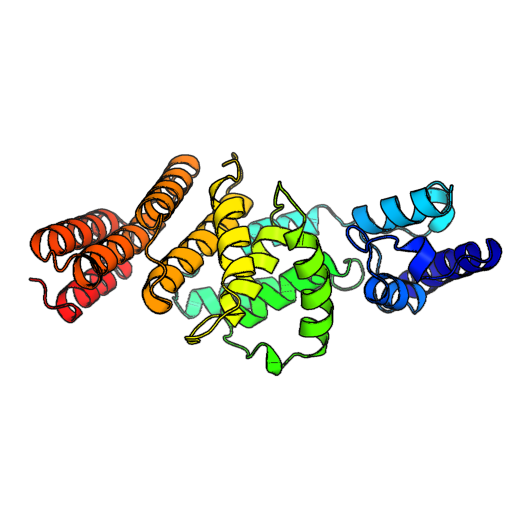 1
ATOM 566 O O . GLU A 1 73 ? 121.161 -44.613 95.273 1.00 51.53 73 GLU A O 1
ATOM 572 N N . ILE A 1 74 ? 119.394 -43.356 94.624 1.00 53.86 74 ILE A N 1
ATOM 573 C CA . ILE A 1 74 ? 118.548 -44.451 94.202 1.00 49.66 74 ILE A CA 1
ATOM 574 C C . ILE A 1 74 ? 118.499 -44.459 92.676 1.00 49.73 74 ILE A C 1
ATOM 575 O O . ILE A 1 74 ? 118.322 -43.416 92.054 1.00 48.35 74 ILE A O 1
ATOM 580 N N . PRO A 1 75 ? 118.710 -45.631 92.066 1.00 50.20 75 PRO A N 1
ATOM 581 C CA . PRO A 1 75 ? 118.726 -45.724 90.597 1.00 47.01 75 PRO A CA 1
ATOM 582 C C . PRO A 1 75 ? 117.392 -45.325 89.947 1.00 50.54 75 PRO A C 1
ATOM 583 O O . PRO A 1 75 ? 116.334 -45.549 90.534 1.00 44.37 75 PRO A O 1
ATOM 587 N N . ASP A 1 76 ? 117.452 -44.752 88.747 1.00 46.38 76 ASP A N 1
ATOM 588 C CA . ASP A 1 76 ? 116.250 -44.403 87.993 1.00 50.68 76 ASP A CA 1
ATOM 589 C C . ASP A 1 76 ? 115.325 -45.609 87.824 1.00 43.12 76 ASP A C 1
ATOM 590 O O . ASP A 1 76 ? 114.116 -45.463 87.820 1.00 46.38 76 ASP A O 1
ATOM 595 N N . THR A 1 77 ? 115.912 -46.791 87.691 1.00 44.06 77 THR A N 1
ATOM 596 C CA . THR A 1 77 ? 115.166 -48.030 87.494 1.00 47.23 77 THR A CA 1
ATOM 597 C C . THR A 1 77 ? 114.194 -48.336 88.649 1.00 45.40 77 THR A C 1
ATOM 598 O O . THR A 1 77 ? 113.095 -48.860 88.435 1.00 41.96 77 THR A O 1
ATOM 602 N N . TYR A 1 78 ? 114.611 -48.017 89.872 1.00 46.47 78 TYR A N 1
ATOM 603 C CA . TYR A 1 78 ? 113.729 -48.201 91.022 1.00 44.07 78 TYR A CA 1
ATOM 604 C C . TYR A 1 78 ? 112.477 -47.353 90.862 1.00 42.23 78 TYR A C 1
ATOM 605 O O . TYR A 1 78 ? 111.347 -47.842 90.985 1.00 41.74 78 TYR A O 1
ATOM 614 N N . TYR A 1 79 ? 112.685 -46.070 90.595 1.00 42.76 79 TYR A N 1
ATOM 615 C CA . TYR A 1 79 ? 111.570 -45.153 90.460 1.00 44.43 79 TYR A CA 1
ATOM 616 C C . TYR A 1 79 ? 110.639 -45.572 89.335 1.00 44.54 79 TYR A C 1
ATOM 617 O O . TYR A 1 79 ? 109.443 -45.407 89.449 1.00 43.99 79 TYR A O 1
ATOM 626 N N . GLU A 1 80 ? 111.182 -46.131 88.258 1.00 47.03 80 GLU A N 1
ATOM 627 C CA . GLU A 1 80 ? 110.338 -46.572 87.149 1.00 46.34 80 GLU A CA 1
ATOM 628 C C . GLU A 1 80 ? 109.441 -47.720 87.579 1.00 45.38 80 GLU A C 1
ATOM 629 O O . GLU A 1 80 ? 108.255 -47.749 87.247 1.00 44.78 80 GLU A O 1
ATOM 635 N N . MET A 1 81 ? 110.010 -48.665 88.323 1.00 42.46 81 MET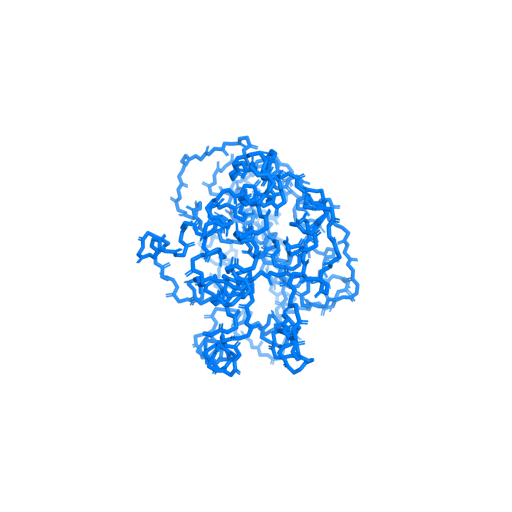 A N 1
ATOM 636 C CA . MET A 1 81 ? 109.241 -49.817 88.787 1.00 45.65 81 MET A CA 1
ATOM 637 C C . MET A 1 81 ? 108.250 -49.436 89.883 1.00 48.16 81 MET A C 1
ATOM 638 O O . MET A 1 81 ? 107.139 -49.973 89.933 1.00 48.37 81 MET A O 1
ATOM 643 N N . LYS A 1 82 ? 108.644 -48.510 90.755 1.00 43.57 82 LYS A N 1
ATOM 644 C CA . LYS A 1 82 ? 107.717 -47.971 91.749 1.00 44.30 82 LYS A CA 1
ATOM 645 C C . LYS A 1 82 ? 106.562 -47.267 91.055 1.00 45.37 82 LYS A C 1
ATOM 646 O O . LYS A 1 82 ? 105.392 -47.456 91.416 1.00 42.48 82 LYS A O 1
ATOM 652 N N . ASN A 1 83 ? 106.886 -46.465 90.049 1.00 42.88 83 ASN A N 1
ATOM 653 C CA . ASN A 1 83 ? 105.850 -45.772 89.292 1.00 47.28 83 ASN A CA 1
ATOM 654 C C . ASN A 1 83 ? 104.880 -46.761 88.642 1.00 46.06 83 ASN A C 1
ATOM 655 O O . ASN A 1 83 ? 103.669 -46.609 88.769 1.00 48.44 83 ASN A O 1
ATOM 660 N N . ARG A 1 84 ? 105.407 -47.779 87.964 1.00 47.56 84 ARG A N 1
ATOM 661 C CA . ARG A 1 84 ? 104.550 -48.792 87.340 1.00 50.47 84 ARG A CA 1
ATOM 662 C C . ARG A 1 84 ? 103.676 -49.505 88.373 1.00 49.75 84 ARG A C 1
ATOM 663 O O . ARG A 1 84 ? 102.475 -49.703 88.150 1.00 51.20 84 ARG A O 1
ATOM 671 N N . LEU A 1 85 ? 104.289 -49.876 89.497 1.00 47.00 85 LEU A N 1
ATOM 672 C CA . LEU A 1 85 ? 103.604 -50.532 90.619 1.00 48.44 85 LEU A CA 1
ATOM 673 C C . LEU A 1 85 ? 102.406 -49.741 91.161 1.00 46.81 85 LEU A C 1
ATOM 674 O O . LEU A 1 85 ? 101.312 -50.282 91.318 1.00 50.99 85 LEU A O 1
ATOM 679 N N . ILE A 1 86 ? 102.624 -48.467 91.465 1.00 45.72 86 ILE A N 1
ATOM 680 C CA . ILE A 1 86 ? 101.602 -47.624 92.074 1.00 43.78 86 ILE A CA 1
ATOM 681 C C . ILE A 1 86 ? 100.455 -47.332 91.110 1.00 46.12 86 ILE A C 1
ATOM 682 O O . ILE A 1 86 ? 99.308 -47.172 91.532 1.00 50.15 86 ILE A O 1
ATOM 687 N N . LYS A 1 87 ? 100.780 -47.285 89.818 1.00 48.62 87 LYS A N 1
ATOM 688 C CA . LYS A 1 87 ? 99.819 -47.003 88.743 1.00 53.43 87 LYS A CA 1
ATOM 689 C C . LYS A 1 87 ? 98.915 -48.202 88.432 1.00 58.21 87 LYS A C 1
ATOM 690 O O . LYS A 1 87 ? 97.863 -48.056 87.809 1.00 63.98 87 LYS A O 1
ATOM 696 N N . PHE A 1 88 ? 99.346 -49.382 88.867 1.00 57.22 88 PHE A N 1
ATOM 697 C CA . PHE A 1 88 ? 98.666 -50.649 88.600 1.00 57.79 88 PHE A CA 1
ATOM 698 C C . PHE A 1 88 ? 97.376 -50.806 89.433 1.00 60.06 88 PHE A C 1
ATOM 699 O O . PHE A 1 88 ? 97.441 -50.960 90.657 1.00 56.20 88 PHE A O 1
ATOM 707 N N . PRO A 1 89 ? 96.195 -50.759 88.782 1.00 59.19 89 PRO A N 1
ATOM 708 C CA . PRO A 1 89 ? 94.954 -50.957 89.546 1.00 59.24 89 PRO A CA 1
ATOM 709 C C . PRO A 1 89 ? 94.59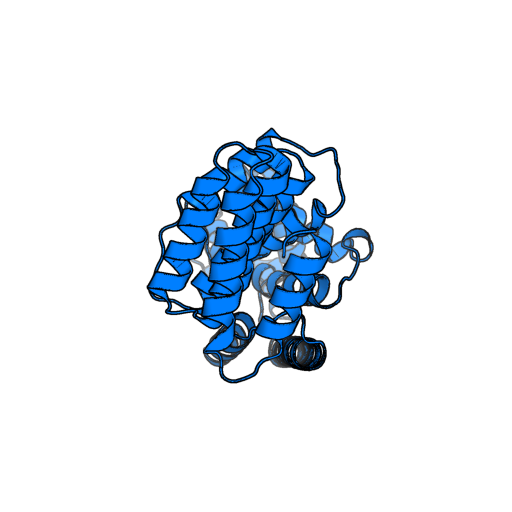4 -52.437 89.679 1.00 59.32 89 PRO A C 1
ATOM 710 O O . PRO A 1 89 ? 95.020 -53.247 88.855 1.00 57.52 89 PRO A O 1
ATOM 714 N N . THR A 1 90 ? 93.833 -52.792 90.710 1.00 60.61 90 THR A N 1
ATOM 715 C CA . THR A 1 90 ? 93.425 -54.181 90.883 1.00 63.06 90 THR A CA 1
ATOM 716 C C . THR A 1 90 ? 91.912 -54.337 90.811 1.00 65.20 90 THR A C 1
ATOM 717 O O . THR A 1 90 ? 91.413 -55.396 90.426 1.00 68.27 90 THR A O 1
ATOM 721 N N . TYR A 1 91 ? 91.192 -53.285 91.207 1.00 63.55 91 TYR A N 1
ATOM 722 C CA . TYR A 1 91 ? 89.724 -53.282 91.248 1.00 66.14 91 TYR A CA 1
ATOM 723 C C . TYR A 1 91 ? 89.162 -54.332 92.206 1.00 69.48 91 TYR A C 1
ATOM 724 O O . TYR A 1 91 ? 87.961 -54.608 92.195 1.00 67.26 91 TYR A O 1
ATOM 733 N N . GLY A 1 92 ? 90.026 -54.916 93.029 1.00 67.77 92 GLY A N 1
ATOM 734 C CA . GLY A 1 92 ? 89.619 -55.994 93.911 1.00 68.84 92 GLY A CA 1
ATOM 735 C C . GLY A 1 92 ? 89.766 -57.359 93.255 1.00 70.56 92 GLY A C 1
ATOM 736 O O . GLY A 1 92 ? 89.622 -58.396 93.915 1.00 70.16 92 GLY A O 1
ATOM 737 N N . ASP A 1 93 ? 90.047 -57.365 91.953 1.00 62.38 93 ASP A N 1
ATOM 738 C CA . ASP A 1 93 ? 90.274 -58.616 91.249 1.00 65.49 93 ASP A CA 1
ATOM 739 C C . ASP A 1 93 ? 91.502 -59.323 91.810 1.00 68.02 93 ASP A C 1
ATOM 740 O O . ASP A 1 93 ? 92.608 -58.775 91.811 1.00 67.82 93 ASP A O 1
ATOM 745 N N . LYS A 1 94 ? 91.313 -60.556 92.254 1.00 66.85 94 LYS A N 1
ATOM 746 C CA . LYS A 1 94 ? 92.351 -61.248 93.003 1.00 68.42 94 LYS A CA 1
ATOM 747 C C . LYS A 1 94 ? 93.509 -61.766 92.141 1.00 66.44 94 LYS A C 1
ATOM 748 O O . LYS A 1 94 ? 94.579 -62.078 92.668 1.00 67.95 94 LYS A O 1
ATOM 754 N N . GLU A 1 95 ? 93.325 -61.829 90.826 1.00 65.29 95 GLU A N 1
ATOM 755 C CA . GLU A 1 95 ? 94.448 -62.175 89.953 1.00 68.72 95 GLU A CA 1
ATOM 756 C C . GLU A 1 95 ? 95.351 -60.952 89.717 1.00 67.68 95 GLU A C 1
ATOM 757 O O . GLU A 1 95 ? 96.573 -61.076 89.549 1.00 65.98 95 GLU A O 1
ATOM 763 N N . ARG A 1 96 ? 94.739 -59.771 89.714 1.00 67.29 96 ARG A N 1
ATOM 764 C CA . ARG A 1 96 ? 95.482 -58.517 89.623 1.00 65.71 96 ARG A CA 1
ATOM 765 C C . ARG A 1 96 ? 96.200 -58.237 90.946 1.00 63.24 96 ARG A C 1
ATOM 766 O O . ARG A 1 96 ? 97.347 -57.794 90.960 1.00 58.92 96 ARG A O 1
ATOM 774 N N . VAL A 1 97 ? 95.510 -58.500 92.051 1.00 60.58 97 VAL A N 1
ATOM 775 C CA . VAL A 1 97 ? 96.089 -58.342 93.373 1.00 60.79 97 VAL A CA 1
ATOM 776 C C . VAL A 1 97 ? 97.369 -59.166 93.490 1.00 60.71 97 VAL A C 1
ATOM 777 O O . VAL A 1 97 ? 98.382 -58.676 93.981 1.00 57.84 97 VAL A O 1
ATOM 781 N N . LYS A 1 98 ? 97.333 -60.399 92.998 1.00 60.20 98 LYS A N 1
ATOM 782 C CA . LYS A 1 98 ? 98.523 -61.240 92.994 1.00 57.37 98 LYS A CA 1
ATOM 783 C C . LYS A 1 98 ? 99.626 -60.638 92.129 1.00 58.97 98 LYS A C 1
ATOM 784 O O . LYS A 1 98 ? 100.801 -60.666 92.497 1.00 54.01 98 LYS A O 1
ATOM 790 N N . GLN A 1 99 ? 99.241 -60.110 90.971 1.00 61.67 99 GLN A N 1
ATOM 791 C CA . GLN A 1 99 ? 100.195 -59.478 90.063 1.00 59.21 99 GLN A CA 1
ATOM 792 C C . GLN A 1 99 ? 100.919 -58.336 90.752 1.00 55.87 99 GLN A C 1
ATOM 793 O O . GLN A 1 99 ? 102.130 -58.211 90.636 1.00 53.32 99 GLN A O 1
ATOM 799 N N . LYS A 1 100 ? 100.154 -57.516 91.470 1.00 56.14 100 LYS A N 1
ATOM 800 C CA . LYS A 1 100 ? 100.686 -56.349 92.160 1.00 55.09 100 LYS A CA 1
ATOM 801 C C . LYS A 1 100 ? 101.600 -56.754 93.311 1.00 53.44 100 LYS A C 1
ATOM 802 O O . LYS A 1 100 ? 102.650 -56.149 93.511 1.00 52.41 100 LYS A O 1
ATOM 808 N N . LEU A 1 101 ? 101.205 -57.773 94.069 1.00 51.97 101 LEU A N 1
ATOM 809 C CA . LEU A 1 101 ? 102.051 -58.262 95.155 1.00 54.89 101 LEU A CA 1
ATOM 810 C C . LEU A 1 101 ? 103.362 -58.820 94.599 1.00 50.50 101 LEU A C 1
ATOM 811 O O . LEU A 1 101 ? 104.420 -58.657 95.207 1.00 50.51 101 LEU A O 1
ATOM 816 N N . ASP A 1 102 ? 103.303 -59.452 93.428 1.00 53.55 102 ASP A N 1
ATOM 817 C CA . ASP A 1 102 ? 104.523 -59.953 92.804 1.00 52.56 102 ASP A CA 1
ATOM 818 C C . ASP A 1 102 ? 105.429 -58.806 92.379 1.00 51.17 102 ASP A C 1
ATOM 819 O O . ASP A 1 102 ? 106.653 -58.925 92.443 1.00 49.13 102 ASP A O 1
ATOM 824 N N . LEU A 1 103 ? 104.835 -57.689 91.961 1.00 50.36 103 LEU A N 1
ATOM 825 C CA . LEU A 1 103 ? 105.641 -56.542 91.551 1.00 50.86 103 LEU A CA 1
ATOM 826 C C . LEU A 1 103 ? 106.372 -55.961 92.751 1.00 51.98 103 LEU A C 1
ATOM 827 O O . LEU A 1 103 ? 107.553 -55.629 92.667 1.00 49.89 103 LEU A O 1
ATOM 832 N N . ILE A 1 104 ? 105.654 -55.849 93.864 1.00 48.76 104 ILE A N 1
ATOM 833 C CA . ILE A 1 104 ? 106.209 -55.353 95.112 1.00 48.99 104 ILE A CA 1
ATOM 834 C C . ILE A 1 104 ? 107.366 -56.216 95.554 1.00 44.76 104 ILE A C 1
ATOM 835 O O . ILE A 1 104 ? 108.426 -55.713 95.900 1.00 46.44 104 ILE A O 1
ATOM 840 N N . GLU A 1 105 ? 107.148 -57.526 95.550 1.00 48.79 105 GLU A N 1
ATOM 841 C CA . GLU A 1 105 ? 108.185 -58.475 95.932 1.00 47.69 105 GLU A CA 1
ATOM 842 C C . GLU A 1 105 ? 109.428 -58.314 95.073 1.00 48.71 105 GLU A C 1
ATOM 843 O O . GLU A 1 105 ? 110.568 -58.352 95.566 1.00 44.93 105 GLU A O 1
ATOM 849 N N . ASP A 1 106 ? 109.188 -58.108 93.783 1.00 46.11 106 ASP A N 1
ATOM 850 C CA . ASP A 1 106 ? 110.243 -57.963 92.798 1.00 50.66 106 ASP A CA 1
ATOM 851 C C . ASP A 1 106 ? 111.092 -56.716 93.087 1.00 48.42 106 ASP A C 1
ATOM 852 O O . ASP A 1 106 ? 112.321 -56.787 93.178 1.00 47.03 106 ASP A O 1
ATOM 857 N N . VAL A 1 107 ? 110.419 -55.578 93.234 1.00 46.97 107 VAL A N 1
ATOM 858 C CA . VAL A 1 107 ? 111.087 -54.316 93.531 1.00 47.27 107 VAL A CA 1
ATOM 859 C C . VAL A 1 107 ? 111.874 -54.402 94.833 1.00 43.63 107 VAL A C 1
ATOM 860 O O . VAL A 1 107 ? 113.015 -53.952 94.897 1.00 44.36 107 VAL A O 1
ATOM 864 N N . TYR A 1 108 ? 111.266 -54.981 95.865 1.00 42.96 108 TYR A N 1
ATOM 865 C CA . TYR A 1 108 ? 111.948 -55.124 97.142 1.00 42.53 108 TYR A CA 1
ATOM 866 C C . TYR A 1 108 ? 113.223 -55.955 96.963 1.00 46.56 108 TYR A C 1
ATOM 867 O O . TYR A 1 108 ? 114.293 -55.552 97.389 1.00 43.48 108 TYR A O 1
ATOM 876 N N . ASN A 1 109 ? 113.108 -57.103 96.307 1.00 48.46 109 ASN A N 1
ATOM 877 C CA . ASN A 1 109 ? 114.261 -57.971 96.093 1.00 46.53 109 ASN A CA 1
ATOM 878 C C . ASN A 1 109 ? 115.396 -57.292 95.332 1.00 46.57 109 ASN A C 1
ATOM 879 O O . ASN A 1 109 ? 116.576 -57.537 95.605 1.00 47.62 109 ASN A O 1
ATOM 884 N N . GLN A 1 110 ? 115.034 -56.429 94.388 1.00 46.27 110 GLN A N 1
ATOM 885 C CA . GLN A 1 110 ? 116.019 -55.778 93.534 1.00 44.38 110 GLN A CA 1
ATOM 886 C C . GLN A 1 110 ? 116.697 -54.571 94.170 1.00 47.61 110 GLN A C 1
ATOM 887 O O . GLN A 1 110 ? 117.775 -54.177 93.734 1.00 47.04 110 GLN A O 1
ATOM 893 N N . PHE A 1 111 ? 116.073 -53.971 95.184 1.00 46.37 111 PHE A N 1
ATOM 894 C CA . PHE A 1 111 ? 116.545 -52.675 95.673 1.00 44.84 111 PHE A CA 1
ATOM 895 C C . PHE A 1 111 ? 116.566 -52.475 97.179 1.00 40.40 111 PHE A C 1
ATOM 896 O O . PHE A 1 111 ? 117.024 -51.434 97.639 1.00 42.66 111 PHE A O 1
ATOM 904 N N . PHE A 1 112 ? 116.103 -53.457 97.946 1.00 39.83 112 PHE A N 1
ATOM 905 C CA . PHE A 1 112 ? 115.908 -53.261 99.384 1.00 40.44 112 PHE A CA 1
ATOM 906 C C . PHE A 1 112 ? 117.151 -52.722 100.102 1.00 44.57 112 PHE A C 1
ATOM 907 O O . PHE A 1 112 ? 117.042 -52.071 101.150 1.00 39.61 112 PHE A O 1
ATOM 915 N N . ASP A 1 113 ? 118.334 -53.000 99.551 1.00 44.07 113 ASP A N 1
ATOM 916 C CA . ASP A 1 113 ? 119.569 -52.672 100.261 1.00 42.33 113 ASP A CA 1
ATOM 917 C C . ASP A 1 113 ? 120.069 -51.255 99.966 1.00 40.65 113 ASP A C 1
ATOM 918 O O . ASP A 1 113 ? 121.034 -50.800 100.577 1.00 46.63 113 ASP A O 1
ATOM 923 N N . ILE A 1 114 ? 119.415 -50.539 99.058 1.00 40.06 114 ILE A N 1
ATOM 924 C CA . ILE A 1 114 ? 119.828 -49.159 98.829 1.00 43.53 114 ILE A CA 1
ATOM 925 C C . ILE A 1 114 ? 118.681 -48.184 99.065 1.00 39.39 114 ILE A C 1
ATOM 926 O O . ILE A 1 114 ? 118.775 -47.018 98.670 1.00 38.80 114 ILE A O 1
ATOM 931 N N . LEU A 1 115 ? 117.603 -48.659 99.694 1.00 36.69 115 LEU A N 1
ATOM 932 C CA . LEU A 1 115 ? 116.411 -47.835 99.915 1.00 38.41 115 LEU A CA 1
ATOM 933 C C . LEU A 1 115 ? 116.367 -47.277 101.340 1.00 35.35 115 LEU A C 1
ATOM 934 O O . LEU A 1 115 ? 116.709 -47.975 102.301 1.00 36.29 115 LEU A O 1
ATOM 939 N N . PRO A 1 116 ? 115.973 -46.000 101.475 1.00 34.31 116 PRO A N 1
ATOM 940 C CA . PRO A 1 116 ? 115.771 -45.437 102.813 1.00 35.41 116 PRO A CA 1
ATOM 941 C C . PRO A 1 116 ? 114.483 -45.961 103.442 1.00 35.97 116 PRO A C 1
ATOM 942 O O . PRO A 1 116 ? 113.661 -46.605 102.788 1.00 36.92 116 PRO A O 1
ATOM 946 N N . GLU A 1 117 ? 114.311 -45.649 104.717 1.00 37.10 117 GLU A N 1
ATOM 947 C CA . GLU A 1 117 ? 113.199 -46.142 105.509 1.00 39.30 117 GLU A CA 1
ATOM 948 C C . GLU A 1 117 ? 111.836 -45.831 104.896 1.00 34.99 117 GLU A C 1
ATOM 949 O O . GLU A 1 117 ? 110.940 -46.676 104.907 1.00 34.82 117 GLU A O 1
ATOM 955 N N . GLU A 1 118 ? 111.676 -44.619 104.379 1.00 32.49 118 GLU A N 1
ATOM 956 C CA . GLU A 1 118 ? 110.375 -44.198 103.863 1.00 35.39 118 GLU A CA 1
ATOM 957 C C . GLU A 1 118 ? 109.957 -44.953 102.607 1.00 37.58 118 GLU A C 1
ATOM 958 O O . GLU A 1 118 ? 108.775 -45.198 102.391 1.00 35.62 118 GLU A O 1
ATOM 964 N N . GLU A 1 119 ? 110.923 -45.275 101.751 1.00 35.87 119 GLU A N 1
ATOM 965 C CA . GLU A 1 119 ? 110.624 -46.053 100.565 1.00 36.41 119 GLU A CA 1
ATOM 966 C C . GLU A 1 119 ? 110.253 -47.475 100.958 1.00 38.27 119 GLU A C 1
ATOM 967 O O . GLU A 1 119 ? 109.290 -48.051 100.426 1.00 37.35 119 GLU A O 1
ATOM 973 N N . LEU A 1 120 ? 111.011 -48.028 101.898 1.00 35.31 120 LEU A N 1
ATOM 974 C CA . LEU A 1 120 ? 110.778 -49.383 102.366 1.00 34.13 120 LEU A CA 1
ATOM 975 C C . LEU A 1 120 ? 109.414 -49.494 103.007 1.00 36.42 120 LEU A C 1
ATOM 976 O O . LEU A 1 120 ? 108.738 -50.501 102.822 1.00 33.66 120 LEU A O 1
ATOM 981 N N . LEU A 1 121 ? 109.023 -48.476 103.778 1.00 35.68 121 LEU A N 1
ATOM 982 C CA . LEU A 1 121 ? 107.681 -48.466 104.389 1.00 35.14 121 LEU A CA 1
ATOM 983 C C . LEU A 1 121 ? 106.587 -48.431 103.325 1.00 36.27 121 LEU A C 1
ATOM 984 O O . LEU A 1 121 ? 105.545 -49.080 103.462 1.00 39.54 121 LEU A O 1
ATOM 989 N N . THR A 1 122 ? 106.818 -47.668 102.259 1.00 37.24 122 THR A N 1
ATOM 990 C CA . THR A 1 122 ? 105.859 -47.613 101.163 1.00 36.51 122 THR A CA 1
ATOM 991 C C . THR A 1 122 ? 105.576 -49.013 100.632 1.00 41.16 122 THR A C 1
ATOM 992 O O . THR A 1 122 ? 104.418 -49.362 100.349 1.00 41.43 122 THR A O 1
ATOM 996 N N . LEU A 1 123 ? 106.625 -49.825 100.517 1.00 36.46 123 LEU A N 1
ATOM 997 C CA . LEU A 1 123 ? 106.457 -51.183 100.017 1.00 38.70 123 LEU A CA 1
ATOM 998 C C . LEU A 1 123 ? 105.667 -52.029 101.018 1.00 39.37 123 LEU A C 1
ATOM 999 O O . LEU A 1 123 ? 104.766 -52.769 100.637 1.00 38.98 123 LEU A O 1
ATOM 1004 N N . ASP A 1 124 ? 106.011 -51.909 102.299 1.00 37.98 124 ASP A N 1
ATOM 1005 C CA . ASP A 1 124 ? 105.296 -52.621 103.350 1.00 38.99 124 ASP A CA 1
ATOM 1006 C C . ASP A 1 124 ? 103.804 -52.253 103.381 1.00 42.87 124 ASP A C 1
ATOM 1007 O O . ASP A 1 124 ? 102.957 -53.130 103.554 1.00 45.46 124 ASP A O 1
ATOM 1012 N N . ILE A 1 125 ? 103.494 -50.962 103.235 1.00 40.76 125 ILE A N 1
ATOM 1013 C CA . ILE A 1 125 ? 102.107 -50.488 103.283 1.00 41.70 125 ILE A CA 1
ATOM 1014 C C . ILE A 1 125 ? 101.265 -51.072 102.153 1.00 42.59 125 ILE A C 1
ATOM 1015 O O . ILE A 1 125 ? 100.192 -51.618 102.391 1.00 46.21 125 ILE A O 1
ATOM 1020 N N . LEU A 1 126 ? 101.742 -50.934 100.922 1.00 44.93 126 LEU A N 1
ATOM 1021 C CA . LEU A 1 126 ? 101.069 -51.519 99.774 1.00 46.53 126 LEU A CA 1
ATOM 1022 C C . LEU A 1 126 ? 100.832 -53.007 99.980 1.00 49.90 126 LEU A C 1
ATOM 1023 O O . LEU A 1 126 ? 99.748 -53.522 99.696 1.00 47.73 126 LEU A O 1
ATOM 1028 N N . GLU A 1 127 ? 101.854 -53.694 100.479 1.00 44.52 127 GLU A N 1
ATOM 1029 C CA . GLU A 1 127 ? 101.780 -55.133 100.667 1.00 44.96 127 GLU A CA 1
ATOM 1030 C C . GLU A 1 127 ? 100.775 -55.498 101.758 1.00 49.59 127 GLU A C 1
ATOM 1031 O O . GLU A 1 127 ? 99.969 -56.407 101.569 1.00 48.04 127 GLU A O 1
ATOM 1037 N N . ASN A 1 128 ? 100.827 -54.794 102.892 1.00 44.84 128 ASN A N 1
ATOM 1038 C CA . ASN A 1 128 ? 99.928 -55.071 104.007 1.00 47.02 128 ASN A CA 1
ATOM 1039 C C . ASN A 1 128 ? 98.456 -54.853 103.616 1.00 50.20 128 ASN A C 1
ATOM 1040 O O . ASN A 1 128 ? 97.632 -55.742 103.792 1.00 53.18 128 ASN A O 1
ATOM 1045 N N . ILE A 1 129 ? 98.133 -53.686 103.068 1.00 47.76 129 ILE A N 1
ATOM 1046 C CA . ILE A 1 129 ? 96.769 -53.400 102.632 1.00 50.04 129 ILE A CA 1
ATOM 1047 C C . ILE A 1 129 ? 96.304 -54.401 101.564 1.00 53.47 129 ILE A C 1
ATOM 1048 O O . ILE A 1 129 ? 95.252 -55.021 101.718 1.00 55.56 129 ILE A O 1
ATOM 1053 N N . LEU A 1 130 ? 97.085 -54.562 100.495 1.00 49.22 130 LEU A N 1
ATOM 1054 C CA . LEU A 1 130 ? 96.721 -55.474 99.403 1.00 47.83 130 LEU A CA 1
ATOM 1055 C C . LEU A 1 130 ? 96.487 -56.910 99.860 1.00 55.15 130 LEU A C 1
ATOM 1056 O O . LEU A 1 130 ? 95.723 -57.646 99.237 1.00 54.28 130 LEU A O 1
ATOM 1061 N N . SER A 1 131 ? 97.146 -57.309 100.945 1.00 52.02 131 SER A N 1
ATOM 1062 C CA . SER A 1 131 ? 97.039 -58.679 101.427 1.00 52.67 131 SER A CA 1
ATOM 1063 C C . SER A 1 131 ? 96.135 -58.803 102.655 1.00 55.49 131 SER A C 1
ATOM 1064 O O . SER A 1 131 ? 95.908 -59.906 103.150 1.00 58.64 131 SER A O 1
ATOM 1067 N N . PHE A 1 132 ? 95.630 -57.670 103.142 1.00 53.49 132 PHE A N 1
ATOM 1068 C CA . PHE A 1 132 ? 94.774 -57.624 104.334 1.00 56.05 132 PHE A CA 1
ATOM 1069 C C . PHE A 1 132 ? 95.494 -58.077 105.598 1.00 55.24 132 PHE A C 1
ATOM 1070 O O . PHE A 1 132 ? 94.865 -58.592 106.528 1.00 53.10 132 PHE A O 1
ATOM 1078 N N . THR A 1 133 ? 96.809 -57.883 105.632 1.00 52.40 133 THR A N 1
ATOM 1079 C CA . THR A 1 133 ? 97.586 -58.165 106.829 1.00 51.35 133 THR A CA 1
ATOM 1080 C C . THR A 1 133 ? 97.218 -57.183 107.926 1.00 53.47 133 THR A C 1
ATOM 1081 O O . THR A 1 133 ? 97.113 -55.981 107.681 1.00 52.44 133 THR A O 1
ATOM 1085 N N . SER A 1 134 ? 97.005 -57.699 109.130 1.00 51.78 134 SER A N 1
ATOM 1086 C CA . SER A 1 134 ? 96.696 -56.854 110.273 1.00 54.31 134 SER A CA 1
ATOM 1087 C C . SER A 1 134 ? 97.875 -55.953 110.609 1.00 55.19 134 SER A C 1
ATOM 1088 O O . SER A 1 134 ? 99.017 -56.410 110.668 1.00 53.90 134 SER A O 1
ATOM 1091 N N . TRP A 1 135 ? 97.602 -54.673 110.829 1.00 52.42 135 TRP A N 1
ATOM 1092 C CA . TRP A 1 135 ? 98.675 -53.738 111.130 1.00 52.08 135 TRP A CA 1
ATOM 1093 C C . TRP A 1 135 ? 99.338 -54.058 112.483 1.00 57.58 135 TRP A C 1
ATOM 1094 O O . TRP A 1 135 ? 100.505 -53.731 112.701 1.00 56.15 135 TRP A O 1
ATOM 1105 N N . GLU A 1 136 ? 98.605 -54.720 113.375 1.00 57.79 136 GLU A N 1
ATOM 1106 C CA . GLU A 1 136 ? 99.159 -55.146 114.661 1.00 56.42 136 GLU A CA 1
ATOM 1107 C C . GLU A 1 136 ? 100.158 -56.294 114.513 1.00 58.50 136 GLU A C 1
ATOM 1108 O O . GLU A 1 136 ? 101.050 -56.461 115.347 1.00 65.28 136 GLU A O 1
ATOM 1114 N N . GLU A 1 137 ? 100.008 -57.079 113.450 1.00 60.40 137 GLU A N 1
ATOM 1115 C CA . GLU A 1 137 ? 100.886 -58.217 113.187 1.00 56.70 137 GLU A CA 1
ATOM 1116 C C . GLU A 1 137 ? 102.301 -57.770 112.860 1.00 60.70 137 GLU A C 1
ATOM 1117 O O . GLU A 1 137 ? 103.232 -58.579 112.878 1.00 61.10 137 GLU A O 1
ATOM 1123 N N . ARG A 1 138 ? 102.458 -56.484 112.550 1.00 60.52 138 ARG A N 1
ATOM 1124 C CA . ARG A 1 138 ? 103.740 -55.955 112.082 1.00 56.34 138 ARG A CA 1
ATOM 1125 C C . ARG A 1 138 ? 104.252 -54.764 112.898 1.00 56.70 138 ARG A C 1
ATOM 1126 O O . ARG A 1 138 ? 104.364 -53.656 112.366 1.00 51.77 138 ARG A O 1
ATOM 1134 N N . PRO A 1 139 ? 104.598 -55.000 114.181 1.00 56.05 139 PRO A N 1
ATOM 1135 C CA . PRO A 1 139 ? 105.055 -53.953 115.109 1.00 53.11 139 PRO A CA 1
ATOM 1136 C C . PRO A 1 139 ? 106.256 -53.155 114.603 1.00 49.91 139 PRO A C 1
ATOM 1137 O O . PRO A 1 139 ? 106.353 -51.955 114.888 1.00 46.02 139 PRO A O 1
ATOM 1141 N N . LYS A 1 140 ? 107.166 -53.804 113.882 1.00 49.71 140 LYS A N 1
ATOM 1142 C CA . LYS A 1 140 ? 108.349 -53.107 113.402 1.00 51.23 140 LYS A CA 1
ATOM 1143 C C . LYS A 1 140 ? 107.947 -52.110 112.320 1.00 46.66 140 LYS A C 1
ATOM 1144 O O . LYS A 1 140 ? 108.468 -51.009 112.250 1.00 47.81 140 LYS A O 1
ATOM 1150 N N . VAL A 1 141 ? 106.983 -52.495 111.498 1.00 46.43 141 VAL A N 1
ATOM 1151 C CA . VAL A 1 141 ? 106.413 -51.594 110.510 1.00 42.03 141 VAL A CA 1
ATOM 1152 C C . VAL A 1 141 ? 105.633 -50.488 111.218 1.00 41.68 141 VAL A C 1
ATOM 1153 O O . VAL A 1 141 ? 105.715 -49.307 110.859 1.00 36.79 141 VAL A O 1
ATOM 1157 N N . GLU A 1 142 ? 104.890 -50.875 112.248 1.00 41.32 142 GLU A N 1
ATOM 1158 C CA . GLU A 1 142 ? 104.052 -49.925 112.978 1.00 41.43 142 GLU A CA 1
ATOM 1159 C C . GLU A 1 142 ? 104.866 -48.799 113.612 1.00 38.83 142 GLU A C 1
ATOM 1160 O O . GLU A 1 142 ? 104.445 -47.641 113.600 1.00 40.00 142 GLU A O 1
ATOM 1166 N N . GLU A 1 143 ? 106.027 -49.154 114.164 1.00 41.01 143 GLU A N 1
ATOM 1167 C CA . GLU A 1 143 ? 106.935 -48.206 114.817 1.00 38.72 143 GLU A CA 1
ATOM 1168 C C . GLU A 1 143 ? 107.452 -47.165 113.815 1.00 37.38 143 GLU A C 1
ATOM 1169 O O . GLU A 1 143 ? 107.574 -45.977 114.129 1.00 33.83 143 GLU A O 1
ATOM 1175 N N . ILE A 1 144 ? 107.776 -47.622 112.609 1.00 36.37 144 ILE A N 1
ATOM 1176 C CA . ILE A 1 144 ? 108.229 -46.737 111.542 1.00 35.90 144 ILE A CA 1
ATOM 1177 C C . ILE A 1 144 ? 107.071 -45.882 111.018 1.00 35.51 144 ILE A C 1
ATOM 1178 O O . ILE A 1 144 ? 107.195 -44.659 110.875 1.00 36.41 144 ILE A O 1
ATOM 1183 N N . TYR A 1 145 ? 105.931 -46.514 110.763 1.00 37.36 145 TYR A N 1
ATOM 1184 C CA . TYR A 1 145 ? 104.768 -45.779 110.300 1.00 35.71 145 TYR A CA 1
ATOM 1185 C C . TYR A 1 145 ? 104.418 -44.686 111.304 1.00 35.51 145 TYR A C 1
ATOM 1186 O O . TYR A 1 145 ? 104.053 -43.575 110.919 1.00 38.57 145 TYR A O 1
ATOM 1195 N N . GLU A 1 146 ? 104.558 -44.995 112.587 1.00 38.06 146 GLU A N 1
ATOM 1196 C CA . GLU A 1 146 ? 104.117 -44.057 113.624 1.00 40.35 146 GLU A CA 1
ATOM 1197 C C . GLU A 1 146 ? 104.822 -42.705 113.494 1.00 39.24 146 GLU A C 1
ATOM 1198 O O . GLU A 1 146 ? 104.170 -41.666 113.509 1.00 37.06 146 GLU A O 1
ATOM 1204 N N . ASP A 1 147 ? 106.144 -42.706 113.340 1.00 34.28 147 ASP A N 1
ATOM 1205 C CA . ASP A 1 147 ? 106.845 -41.426 113.297 1.00 34.70 147 ASP A CA 1
ATOM 1206 C C . ASP A 1 147 ? 106.655 -40.721 111.955 1.00 32.08 147 ASP A C 1
ATOM 1207 O O . ASP A 1 147 ? 106.498 -39.498 111.913 1.00 32.52 147 ASP A O 1
ATOM 1212 N N . LEU A 1 148 ? 106.643 -41.471 110.857 1.00 32.75 148 LEU A N 1
ATOM 1213 C CA . LEU A 1 148 ? 106.362 -40.851 109.551 1.00 35.37 148 LEU A CA 1
ATOM 1214 C C . LEU A 1 148 ? 104.947 -40.240 109.511 1.00 37.88 148 LEU A C 1
ATOM 1215 O O . LEU A 1 148 ? 104.757 -39.168 108.939 1.00 37.24 148 LEU A O 1
ATOM 1220 N N . PHE A 1 149 ? 103.964 -40.888 110.142 1.00 34.02 149 PHE A N 1
ATOM 1221 C CA . PHE A 1 149 ? 102.622 -40.311 110.197 1.00 34.76 149 PHE A CA 1
ATOM 1222 C C . PHE A 1 149 ? 102.579 -39.049 111.058 1.00 38.49 149 PHE A C 1
ATOM 1223 O O . PHE A 1 149 ? 101.894 -38.097 110.691 1.00 36.81 149 PHE A O 1
ATOM 1231 N N . GLU A 1 150 ? 103.292 -39.034 112.195 1.00 37.13 150 GLU A N 1
ATOM 1232 C CA . GLU A 1 150 ? 103.411 -37.804 113.000 1.00 38.45 150 GLU A CA 1
ATOM 1233 C C . GLU A 1 150 ? 103.945 -36.656 112.149 1.00 38.58 150 GLU A C 1
ATOM 1234 O O . GLU A 1 150 ? 103.550 -35.512 112.314 1.00 38.65 150 GLU A O 1
ATOM 1240 N N . GLN A 1 151 ? 104.876 -36.969 111.255 1.00 37.13 151 GLN A N 1
ATOM 1241 C CA . GLN A 1 151 ? 105.472 -35.943 110.419 1.00 35.99 151 GLN A CA 1
ATOM 1242 C C . GLN A 1 151 ? 104.467 -35.501 109.346 1.00 38.15 151 GLN A C 1
ATOM 1243 O O . GLN A 1 151 ? 104.398 -34.323 108.992 1.00 37.85 151 GLN A O 1
ATOM 1249 N N . VAL A 1 152 ? 103.642 -36.424 108.870 1.00 40.50 152 VAL A N 1
ATOM 1250 C CA . VAL A 1 152 ? 102.675 -36.066 107.828 1.00 42.96 152 VAL A CA 1
ATOM 1251 C C . VAL A 1 152 ? 101.618 -35.108 108.402 1.00 44.10 152 VAL A C 1
ATOM 1252 O O . VAL A 1 152 ? 101.158 -34.191 107.710 1.00 45.84 152 VAL A O 1
ATOM 1256 N N . LYS A 1 153 ? 101.271 -35.303 109.675 1.00 41.30 153 LYS A N 1
ATOM 1257 C CA . LYS A 1 153 ? 100.300 -34.444 110.358 1.00 44.54 153 LYS A CA 1
ATOM 1258 C C . LYS A 1 153 ? 100.651 -32.955 110.272 1.00 46.31 153 LYS A C 1
ATOM 1259 O O . LYS A 1 153 ? 99.768 -32.102 110.321 1.00 47.58 153 LYS A O 1
ATOM 1265 N N . ARG A 1 154 ? 101.936 -32.643 110.143 1.00 44.26 154 ARG A N 1
ATOM 1266 C CA . ARG A 1 154 ? 102.388 -31.254 110.162 1.00 46.78 154 ARG A CA 1
ATOM 1267 C C . ARG A 1 154 ? 102.551 -30.664 108.766 1.00 48.92 154 ARG A C 1
ATOM 1268 O O . ARG A 1 154 ? 102.883 -29.486 108.633 1.00 52.00 154 ARG A O 1
ATOM 1276 N N . LYS A 1 155 ? 102.339 -31.475 107.729 1.00 47.00 155 LYS A N 1
ATOM 1277 C CA . LYS A 1 155 ? 102.608 -31.043 106.356 1.00 47.91 155 LYS A CA 1
ATOM 1278 C C . LYS A 1 155 ? 101.367 -30.423 105.727 1.00 51.08 155 LYS A C 1
ATOM 1279 O O . LYS A 1 155 ? 100.245 -30.785 106.070 1.00 50.76 155 LYS A O 1
ATOM 1285 N N . LYS A 1 156 ? 101.584 -29.494 104.803 1.00 51.32 156 LYS A N 1
ATOM 1286 C CA . LYS A 1 156 ? 100.500 -28.883 104.047 1.00 52.33 156 LYS A CA 1
ATOM 1287 C C . LYS A 1 156 ? 100.443 -29.475 102.643 1.00 52.07 156 LYS A C 1
ATOM 1288 O O . LYS A 1 156 ? 99.373 -29.572 102.044 1.00 54.07 156 LYS A O 1
ATOM 1294 N N . LYS A 1 157 ? 101.601 -29.883 102.131 1.00 49.30 157 LYS A N 1
ATOM 1295 C CA . LYS A 1 157 ? 101.690 -30.471 100.804 1.00 48.34 157 LYS A CA 1
ATOM 1296 C C . LYS A 1 157 ? 102.172 -31.918 100.926 1.00 47.10 157 LYS A C 1
ATOM 1297 O O . LYS A 1 157 ? 103.219 -32.183 101.511 1.00 47.54 157 LYS A O 1
ATOM 1303 N N . PHE A 1 158 ? 101.392 -32.850 100.387 1.00 45.68 158 PHE A N 1
ATOM 1304 C CA . PHE A 1 158 ? 101.669 -34.286 100.511 1.00 41.75 158 PHE A CA 1
ATOM 1305 C C . PHE A 1 158 ? 102.360 -34.831 99.268 1.00 43.40 158 PHE A C 1
ATOM 1306 O O . PHE A 1 158 ? 101.949 -34.520 98.161 1.00 41.36 158 PHE A O 1
ATOM 1314 N N . SER A 1 159 ? 103.382 -35.658 99.464 1.00 37.18 159 SER A N 1
ATOM 1315 C CA . SER A 1 159 ? 104.006 -36.410 98.388 1.00 40.32 159 SER A CA 1
ATOM 1316 C C . SER A 1 159 ? 103.269 -37.725 98.177 1.00 41.44 159 SER A C 1
ATOM 1317 O O . SER A 1 159 ? 102.367 -38.072 98.941 1.00 36.39 159 SER A O 1
ATOM 1320 N N . THR A 1 160 ? 103.696 -38.486 97.178 1.00 37.42 160 THR A N 1
ATOM 1321 C CA . THR A 1 160 ? 103.114 -39.801 96.954 1.00 41.38 160 THR A CA 1
ATOM 1322 C C . THR A 1 160 ? 103.357 -40.685 98.165 1.00 38.49 160 THR A C 1
ATOM 1323 O O . THR A 1 160 ? 102.412 -41.316 98.652 1.00 38.93 160 THR A O 1
ATOM 1327 N N . ASN A 1 161 ? 104.589 -40.713 98.688 1.00 37.93 161 ASN A N 1
ATOM 1328 C CA . ASN A 1 161 ? 104.841 -41.487 99.906 1.00 36.46 161 ASN A CA 1
ATOM 1329 C C . ASN A 1 161 ? 103.951 -41.021 101.061 1.00 35.38 161 ASN A C 1
ATOM 1330 O O . ASN A 1 161 ? 103.431 -41.850 101.817 1.00 35.87 161 ASN A O 1
ATOM 1335 N N . ASP A 1 162 ? 103.788 -39.707 101.210 1.00 32.58 162 ASP A N 1
ATOM 1336 C CA . ASP A 1 162 ? 102.896 -39.171 102.253 1.00 38.05 162 ASP A CA 1
ATOM 1337 C C . ASP A 1 162 ? 101.470 -39.711 102.097 1.00 38.60 162 ASP A C 1
ATOM 1338 O O . ASP A 1 162 ? 100.824 -40.117 103.078 1.00 36.84 162 ASP A O 1
ATOM 1343 N N . LEU A 1 163 ? 100.983 -39.697 100.854 1.00 36.62 163 LEU A N 1
ATOM 1344 C CA . LEU A 1 163 ? 99.638 -40.181 100.542 1.00 38.01 163 LEU A CA 1
ATOM 1345 C C . LEU A 1 163 ? 99.493 -41.646 100.896 1.00 37.07 163 LEU A C 1
ATOM 1346 O O . LEU A 1 163 ? 98.422 -42.079 101.320 1.00 36.74 163 LEU A O 1
ATOM 1351 N N . LEU A 1 164 ? 100.570 -42.411 100.752 1.00 34.57 164 LEU A N 1
ATOM 1352 C CA . LEU A 1 164 ? 100.498 -43.828 101.076 1.00 32.83 164 LEU A CA 1
ATOM 1353 C C . LEU A 1 164 ? 100.533 -44.055 102.597 1.00 37.00 164 LEU A C 1
ATOM 1354 O O . LEU A 1 164 ? 99.872 -44.957 103.101 1.00 35.57 164 LEU A O 1
ATOM 1359 N N . VAL A 1 165 ? 101.308 -43.255 103.325 1.00 36.23 165 VAL A N 1
ATOM 1360 C CA . VAL A 1 165 ? 101.251 -43.307 104.785 1.00 36.95 165 VAL A CA 1
ATOM 1361 C C . VAL A 1 165 ? 99.815 -43.005 105.227 1.00 35.90 165 VAL A C 1
ATOM 1362 O O . VAL A 1 165 ? 99.254 -43.656 106.119 1.00 35.89 165 VAL A O 1
ATOM 1366 N N . ILE A 1 166 ? 99.226 -42.002 104.594 1.00 35.25 166 ILE A N 1
ATOM 1367 C CA . ILE A 1 166 ? 97.858 -41.597 104.913 1.00 38.79 166 ILE A CA 1
ATOM 1368 C C . ILE A 1 166 ? 96.881 -42.726 104.565 1.00 38.53 166 ILE A C 1
ATOM 1369 O O . ILE A 1 166 ? 95.871 -42.921 105.243 1.00 41.02 166 ILE A O 1
ATOM 1374 N N . ASP A 1 167 ? 97.191 -43.488 103.523 1.00 35.00 167 ASP A N 1
ATOM 1375 C CA . ASP A 1 167 ? 96.403 -44.678 103.224 1.00 37.50 167 ASP A CA 1
ATOM 1376 C C . ASP A 1 167 ? 96.467 -45.683 104.394 1.00 39.31 167 ASP A C 1
ATOM 1377 O O . ASP A 1 167 ? 95.432 -46.219 104.825 1.00 35.63 167 ASP A O 1
ATOM 1382 N N . TYR A 1 168 ? 97.671 -45.917 104.921 1.00 37.45 168 TYR A N 1
ATOM 1383 C CA . TYR A 1 168 ? 97.856 -46.862 106.031 1.00 38.11 168 TYR A CA 1
ATOM 1384 C C . TYR A 1 168 ? 97.107 -46.385 107.276 1.00 39.66 168 TYR A C 1
ATOM 1385 O O . TYR A 1 168 ? 96.565 -47.194 108.053 1.00 37.75 168 TYR A O 1
ATOM 1394 N N . TYR A 1 169 ? 97.082 -45.071 107.467 1.00 38.92 169 TYR A N 1
ATOM 1395 C CA . TYR A 1 169 ? 96.317 -44.478 108.563 1.00 38.68 169 TYR A CA 1
ATOM 1396 C C . TYR A 1 169 ? 94.827 -44.826 108.426 1.00 43.29 169 TYR A C 1
ATOM 1397 O O . TYR A 1 169 ? 94.223 -45.359 109.361 1.00 41.32 169 TYR A O 1
ATOM 1406 N N . PHE A 1 170 ? 94.236 -44.550 107.263 1.00 37.79 170 PHE A N 1
ATOM 1407 C CA . PHE A 1 170 ? 92.830 -44.894 107.028 1.00 40.56 170 PHE A CA 1
ATOM 1408 C C . PHE A 1 170 ? 92.586 -46.386 107.232 1.00 45.53 170 PHE A C 1
ATOM 1409 O O . PHE A 1 170 ? 91.549 -46.793 107.775 1.00 41.27 170 PHE A O 1
ATOM 1417 N N . TYR A 1 171 ? 93.561 -47.192 106.815 1.00 41.70 171 TYR A N 1
ATOM 1418 C CA . TYR A 1 171 ? 93.531 -48.636 107.030 1.00 43.43 171 TYR A CA 1
ATOM 1419 C C . TYR A 1 171 ? 93.418 -49.006 108.514 1.00 45.70 171 TYR A C 1
ATOM 1420 O O . TYR A 1 171 ? 92.834 -50.036 108.844 1.00 48.88 171 TYR A O 1
ATOM 1429 N N . HIS A 1 172 ? 93.974 -48.177 109.399 1.00 42.63 172 HIS A N 1
ATOM 1430 C CA . HIS A 1 172 ? 93.814 -48.387 110.848 1.00 48.10 172 HIS A CA 1
ATOM 1431 C C . HIS A 1 172 ? 92.365 -48.166 111.299 1.00 54.28 172 HIS A C 1
ATOM 1432 O O . HIS A 1 172 ? 91.905 -48.763 112.277 1.00 56.17 172 HIS A O 1
ATOM 1439 N N . LEU A 1 173 ? 91.670 -47.268 110.609 1.00 49.21 173 LEU A N 1
ATOM 1440 C CA . LEU A 1 173 ? 90.336 -46.855 111.027 1.00 50.90 173 LEU A CA 1
ATOM 1441 C C . LEU A 1 173 ? 89.259 -47.789 110.514 1.00 51.93 173 LEU A C 1
ATOM 1442 O O . LEU A 1 173 ? 88.114 -47.699 110.938 1.00 49.46 173 LEU A O 1
ATOM 1447 N N . TYR A 1 174 ? 89.624 -48.672 109.590 1.00 51.82 174 TYR A N 1
ATOM 1448 C CA . TYR A 1 174 ? 88.652 -49.562 108.971 1.00 55.74 174 TYR A CA 1
ATOM 1449 C C . TYR A 1 174 ? 87.920 -50.421 110.000 1.00 58.14 174 TYR A C 1
ATOM 1450 O O . TYR A 1 174 ? 88.544 -51.089 110.824 1.00 61.03 174 TYR A O 1
ATOM 1459 N N . GLY A 1 175 ? 86.593 -50.395 109.945 1.00 61.83 175 GLY A N 1
ATOM 1460 C CA . GLY A 1 175 ? 85.783 -51.199 110.839 1.00 62.96 175 GLY A CA 1
ATOM 1461 C C . GLY A 1 175 ? 85.600 -50.613 112.226 1.00 60.60 175 GLY A C 1
ATOM 1462 O O . GLY A 1 175 ? 84.771 -51.091 112.995 1.00 65.03 175 GLY A O 1
ATOM 1463 N N . ARG A 1 176 ? 86.365 -49.580 112.559 1.00 58.64 176 ARG A N 1
ATOM 1464 C CA . ARG A 1 176 ? 86.256 -48.982 113.889 1.00 62.34 176 ARG A CA 1
ATOM 1465 C C . ARG A 1 176 ? 85.029 -48.083 113.974 1.00 60.97 176 ARG A C 1
ATOM 1466 O O . ARG A 1 176 ? 84.490 -47.668 112.946 1.00 56.31 176 ARG A O 1
ATOM 1474 N N . LYS A 1 177 ? 84.589 -47.772 115.192 1.00 63.07 177 LYS A N 1
ATOM 1475 C CA . LYS A 1 177 ? 83.501 -46.819 115.323 1.00 63.32 177 LYS A CA 1
ATOM 1476 C C . LYS A 1 177 ? 83.896 -45.628 116.206 1.00 64.26 177 LYS A C 1
ATOM 1477 O O . LYS A 1 177 ? 83.285 -44.559 116.105 1.00 69.39 177 LYS A O 1
ATOM 1483 N N . GLN A 1 178 ? 84.911 -45.779 117.054 1.00 58.38 178 GLN A N 1
ATOM 1484 C CA . GLN A 1 178 ? 85.495 -44.586 117.663 1.00 62.39 178 GLN A CA 1
ATOM 1485 C C . GLN A 1 178 ? 86.913 -44.332 117.163 1.00 58.32 178 GLN A C 1
ATOM 1486 O O . GLN A 1 178 ? 87.663 -45.258 116.862 1.00 59.29 178 GLN A O 1
ATOM 1492 N N . TYR A 1 179 ? 87.259 -43.052 117.085 1.00 53.25 179 TYR A N 1
ATOM 1493 C CA . TYR A 1 179 ? 88.470 -42.605 116.416 1.00 56.96 179 TYR A CA 1
ATOM 1494 C C . TYR A 1 179 ? 88.809 -41.200 116.883 1.00 55.57 179 TYR A C 1
ATOM 1495 O O . TYR A 1 179 ? 87.934 -40.461 117.339 1.00 55.25 179 TYR A O 1
ATOM 1504 N N . ASP A 1 180 ? 90.080 -40.839 116.777 1.00 56.08 180 ASP A N 1
ATOM 1505 C CA . ASP A 1 180 ? 90.525 -39.490 117.099 1.00 58.37 180 ASP A CA 1
ATOM 1506 C C . ASP A 1 180 ? 89.962 -38.551 116.041 1.00 55.11 180 ASP A C 1
ATOM 1507 O O . ASP A 1 180 ? 90.492 -38.461 114.931 1.00 51.70 180 ASP A O 1
ATOM 1512 N N . LYS A 1 181 ? 88.897 -37.843 116.397 1.00 52.14 181 LYS A N 1
ATOM 1513 C CA . LYS A 1 181 ? 88.154 -37.051 115.434 1.00 53.72 181 LYS A CA 1
ATOM 1514 C C . LYS A 1 181 ? 88.958 -35.858 114.947 1.00 53.14 181 LYS A C 1
ATOM 1515 O O . LYS A 1 181 ? 88.809 -35.436 113.804 1.00 53.82 181 LYS A O 1
ATOM 1521 N N . LYS A 1 182 ? 89.812 -35.319 115.815 1.00 54.86 182 LYS A N 1
ATOM 1522 C CA . LYS A 1 182 ? 90.633 -34.159 115.465 1.00 54.81 182 LYS A CA 1
ATOM 1523 C C . LYS A 1 182 ? 91.640 -34.511 114.378 1.00 55.37 182 LYS A C 1
ATOM 1524 O O . LYS A 1 182 ? 91.845 -33.741 113.424 1.00 49.21 182 LYS A O 1
ATOM 1530 N N . ILE A 1 183 ? 92.292 -35.661 114.550 1.00 54.16 183 ILE A N 1
ATOM 1531 C CA . ILE A 1 183 ? 93.276 -36.121 113.581 1.00 54.80 183 ILE A CA 1
ATOM 1532 C C . ILE A 1 183 ? 92.613 -36.384 112.234 1.00 47.91 183 ILE A C 1
ATOM 1533 O O . ILE A 1 183 ? 93.086 -35.900 111.197 1.00 52.05 183 ILE A O 1
ATOM 1538 N N . PHE A 1 184 ? 91.518 -37.142 112.259 1.00 43.85 184 PHE A N 1
ATOM 1539 C CA . PHE A 1 184 ? 90.803 -37.487 111.033 1.00 47.78 184 PHE A CA 1
ATOM 1540 C C . PHE A 1 184 ? 90.419 -36.238 110.243 1.00 47.39 184 PHE A C 1
ATOM 1541 O O . PHE A 1 184 ? 90.739 -36.116 109.056 1.00 45.30 184 PHE A O 1
ATOM 1549 N N . ASP A 1 185 ? 89.763 -35.291 110.904 1.00 46.99 185 ASP A N 1
ATOM 1550 C CA . ASP A 1 185 ? 89.322 -34.084 110.213 1.00 48.05 185 ASP A CA 1
ATOM 1551 C C . ASP A 1 185 ? 90.501 -33.278 109.672 1.00 47.39 185 ASP A C 1
ATOM 1552 O O . ASP A 1 185 ? 90.411 -32.687 108.598 1.00 46.81 185 ASP A O 1
ATOM 1557 N N . ARG A 1 186 ? 91.607 -33.242 110.410 1.00 48.93 186 ARG A N 1
ATOM 1558 C CA . ARG A 1 186 ? 92.778 -32.519 109.931 1.00 49.83 186 ARG A CA 1
ATOM 1559 C C . ARG A 1 186 ? 93.330 -33.175 108.673 1.00 47.08 186 ARG A C 1
ATOM 1560 O O . ARG A 1 186 ? 93.668 -32.497 107.703 1.00 47.13 186 ARG A O 1
ATOM 1568 N N . ILE A 1 187 ? 93.425 -34.499 108.693 1.00 44.99 187 ILE A N 1
ATOM 1569 C CA . ILE A 1 187 ? 93.966 -35.214 107.538 1.00 43.99 187 ILE A CA 1
ATOM 1570 C C . ILE A 1 187 ? 93.045 -35.059 106.324 1.00 43.65 187 ILE A C 1
ATOM 1571 O O . ILE A 1 187 ? 93.498 -34.683 105.233 1.00 43.67 187 ILE A O 1
ATOM 1576 N N . VAL A 1 188 ? 91.749 -35.320 106.521 1.00 45.13 188 VAL A N 1
ATOM 1577 C CA . VAL A 1 188 ? 90.769 -35.192 105.442 1.00 43.53 188 VAL A CA 1
ATOM 1578 C C . VAL A 1 188 ? 90.841 -33.805 104.831 1.00 43.87 188 VAL A C 1
ATOM 1579 O O . VAL A 1 188 ? 90.898 -33.663 103.612 1.00 43.76 188 VAL A O 1
ATOM 1583 N N . ASP A 1 189 ? 90.865 -32.784 105.686 1.00 44.64 189 ASP A N 1
ATOM 1584 C CA . ASP A 1 189 ? 90.858 -31.409 105.208 1.00 45.33 189 ASP A CA 1
ATOM 1585 C C . ASP A 1 189 ? 92.088 -31.102 104.353 1.00 48.20 189 ASP A C 1
ATOM 1586 O O . ASP A 1 189 ? 92.002 -30.394 103.346 1.00 48.30 189 ASP A O 1
ATOM 1591 N N . ARG A 1 190 ? 93.232 -31.647 104.746 1.00 44.58 190 ARG A N 1
ATOM 1592 C CA . ARG A 1 190 ? 94.461 -31.378 104.015 1.00 48.28 190 ARG A CA 1
ATOM 1593 C C . ARG A 1 190 ? 94.506 -32.201 102.730 1.00 44.60 190 ARG A C 1
ATOM 1594 O O . ARG A 1 190 ? 95.010 -31.738 101.706 1.00 45.69 190 ARG A O 1
ATOM 1602 N N . VAL A 1 191 ? 93.965 -33.414 102.775 1.00 42.91 191 VAL A N 1
ATOM 1603 C CA . VAL A 1 191 ? 93.861 -34.229 101.565 1.00 45.15 191 VAL A CA 1
ATOM 1604 C C . VAL A 1 191 ? 93.013 -33.519 100.516 1.00 43.96 191 VAL A C 1
ATOM 1605 O O . VAL A 1 191 ? 93.382 -33.460 99.342 1.00 45.15 191 VAL A O 1
ATOM 1609 N N . LEU A 1 192 ? 91.892 -32.956 100.966 1.00 48.07 192 LEU A N 1
ATOM 1610 C CA . LEU A 1 192 ? 90.964 -32.246 100.095 1.00 45.98 192 LEU A CA 1
ATOM 1611 C C . LEU A 1 192 ? 91.558 -30.995 99.438 1.00 47.09 192 LEU A C 1
ATOM 1612 O O . LEU A 1 192 ? 91.061 -30.548 98.401 1.00 46.25 192 LEU A O 1
ATOM 1617 N N . LYS A 1 193 ? 92.623 -30.444 100.012 1.00 46.34 193 LYS A N 1
ATOM 1618 C CA . LYS A 1 193 ? 93.229 -29.226 99.466 1.00 47.05 193 LYS A CA 1
ATOM 1619 C C . LYS A 1 193 ? 94.438 -29.480 98.572 1.00 51.06 193 LYS A C 1
ATOM 1620 O O . LYS A 1 193 ? 95.050 -28.533 98.073 1.00 50.87 193 LYS A O 1
ATOM 1626 N N . GLN A 1 194 ? 94.795 -30.744 98.364 1.00 52.09 194 GLN A N 1
ATOM 1627 C CA . GLN A 1 194 ? 95.966 -31.050 97.544 1.00 47.60 194 GLN A CA 1
ATOM 1628 C C . GLN A 1 194 ? 95.730 -30.652 96.099 1.00 53.21 194 GLN A C 1
ATOM 1629 O O . GLN A 1 194 ? 94.652 -30.893 95.534 1.00 47.60 194 GLN A O 1
ATOM 1635 N N . ASN A 1 195 ? 96.736 -30.025 95.502 1.00 46.32 195 ASN A N 1
ATOM 1636 C CA . ASN A 1 195 ? 96.692 -29.755 94.080 1.00 52.86 195 ASN A CA 1
ATOM 1637 C C . ASN A 1 195 ? 96.583 -31.077 93.338 1.00 52.65 195 ASN A C 1
ATOM 1638 O O . ASN A 1 195 ? 97.071 -32.098 93.818 1.00 49.87 195 ASN A O 1
ATOM 1643 N N . ILE A 1 196 ? 95.922 -31.064 92.184 1.00 50.98 196 ILE A N 1
ATOM 1644 C CA . ILE A 1 196 ? 95.832 -32.247 91.348 1.00 47.69 196 ILE A CA 1
ATOM 1645 C C . ILE A 1 196 ? 96.759 -32.059 90.142 1.00 52.85 196 ILE A C 1
ATOM 1646 O O . ILE A 1 196 ? 96.478 -31.254 89.262 1.00 53.15 196 ILE A O 1
ATOM 1651 N N . PRO A 1 197 ? 97.882 -32.795 90.112 1.00 53.68 197 PRO A N 1
ATOM 1652 C CA . PRO A 1 197 ? 98.915 -32.635 89.085 1.00 52.10 197 PRO A CA 1
ATOM 1653 C C . PRO A 1 197 ? 98.729 -33.550 87.883 1.00 53.72 197 PRO A C 1
ATOM 1654 O O . PRO A 1 197 ? 97.833 -34.395 87.890 1.00 53.60 197 PRO A O 1
ATOM 1658 N N . THR A 1 198 ? 99.579 -33.379 86.873 1.00 51.99 198 THR A N 1
ATOM 1659 C CA . THR A 1 198 ? 99.698 -34.332 85.770 1.00 57.39 198 THR A CA 1
ATOM 1660 C C . THR A 1 198 ? 100.706 -35.404 86.177 1.00 56.79 198 THR A C 1
ATOM 1661 O O . THR A 1 198 ? 101.918 -35.278 85.948 1.00 58.20 198 THR A O 1
ATOM 1665 N N . ASP A 1 199 ? 100.185 -36.448 86.813 1.00 51.45 199 ASP A N 1
ATOM 1666 C CA . ASP A 1 199 ? 100.989 -37.505 87.411 1.00 49.00 199 ASP A CA 1
ATOM 1667 C C . ASP A 1 199 ? 100.033 -38.572 87.892 1.00 47.96 199 ASP A C 1
ATOM 1668 O O . ASP A 1 199 ? 99.433 -38.453 88.976 1.00 47.06 199 ASP A O 1
ATOM 1673 N N . ASP A 1 200 ? 99.876 -39.602 87.067 1.00 48.69 200 ASP A N 1
ATOM 1674 C CA . ASP A 1 200 ? 98.912 -40.666 87.333 1.00 47.29 200 ASP A CA 1
ATOM 1675 C C . ASP A 1 200 ? 99.229 -41.427 88.625 1.00 46.02 200 ASP A C 1
ATOM 1676 O O . ASP A 1 200 ? 98.321 -41.739 89.384 1.00 41.19 200 ASP A O 1
ATOM 1681 N N . ALA A 1 201 ? 100.507 -41.724 88.864 1.00 42.80 201 ALA A N 1
ATOM 1682 C CA . ALA A 1 201 ? 100.903 -42.418 90.086 1.00 45.68 201 ALA A CA 1
ATOM 1683 C C . ALA A 1 201 ? 100.416 -41.655 91.310 1.00 42.02 201 ALA A C 1
ATOM 1684 O O . ALA A 1 201 ? 99.824 -42.239 92.232 1.00 44.11 201 ALA A O 1
ATOM 1686 N N . TYR A 1 202 ? 100.649 -40.343 91.306 1.00 40.73 202 TYR A N 1
ATOM 1687 C CA . TYR A 1 202 ? 100.247 -39.497 92.424 1.00 43.03 202 TYR A CA 1
ATOM 1688 C C . TYR A 1 202 ? 98.727 -39.459 92.532 1.00 39.48 202 TYR A C 1
ATOM 1689 O O . TYR A 1 202 ? 98.147 -39.578 93.631 1.00 38.99 202 TYR A O 1
ATOM 1698 N N . ASN A 1 203 ? 98.074 -39.299 91.387 1.00 41.86 203 ASN A N 1
ATOM 1699 C CA . ASN A 1 203 ? 96.624 -39.194 91.371 1.00 40.60 203 ASN A CA 1
ATOM 1700 C C . ASN A 1 203 ? 95.963 -40.505 91.769 1.00 41.45 203 ASN A C 1
ATOM 1701 O O . ASN A 1 203 ? 94.885 -40.495 92.353 1.00 41.81 203 ASN A O 1
ATOM 1706 N N . ILE A 1 204 ? 96.600 -41.634 91.475 1.00 38.55 204 ILE A N 1
ATOM 1707 C CA . ILE A 1 204 ? 96.030 -42.906 91.912 1.00 41.66 204 ILE A CA 1
ATOM 1708 C C . ILE A 1 204 ? 96.108 -43.034 93.442 1.00 42.40 204 ILE A C 1
ATOM 1709 O O . ILE A 1 204 ? 95.151 -43.475 94.076 1.00 39.50 204 ILE A O 1
ATOM 1714 N N . ALA A 1 205 ? 97.236 -42.641 94.033 1.00 37.93 205 ALA A N 1
ATOM 1715 C CA . ALA A 1 205 ? 97.364 -42.678 95.485 1.00 38.91 205 ALA A CA 1
ATOM 1716 C C . ALA A 1 205 ? 96.377 -41.708 96.100 1.00 38.08 205 ALA A C 1
ATOM 1717 O O . ALA A 1 205 ? 95.729 -42.019 97.096 1.00 36.78 205 ALA A O 1
ATOM 1719 N N . LEU A 1 206 ? 96.256 -40.528 95.510 1.00 36.47 206 LEU A N 1
ATOM 1720 C CA . LEU A 1 206 ? 95.316 -39.536 96.030 1.00 38.46 206 LEU A CA 1
ATOM 1721 C C . LEU A 1 206 ? 93.868 -40.014 95.871 1.00 42.71 206 LEU A C 1
ATOM 1722 O O . LEU A 1 206 ? 93.024 -39.848 96.777 1.00 36.38 206 LEU A O 1
ATOM 1727 N N . PHE A 1 207 ? 93.580 -40.621 94.722 1.00 39.12 207 PHE A N 1
ATOM 1728 C CA . PHE A 1 207 ? 92.244 -41.134 94.479 1.00 38.81 207 PHE A CA 1
ATOM 1729 C C . PHE A 1 207 ? 91.882 -42.197 95.524 1.00 38.89 207 PHE A C 1
ATOM 1730 O O . PHE A 1 207 ? 90.780 -42.192 96.073 1.00 41.96 207 PHE A O 1
ATOM 1738 N N . ASN A 1 208 ? 92.814 -43.102 95.803 1.00 38.13 208 ASN A N 1
ATOM 1739 C CA . ASN A 1 208 ? 92.552 -44.180 96.750 1.00 39.84 208 ASN A CA 1
ATOM 1740 C C . ASN A 1 208 ? 92.389 -43.668 98.188 1.00 40.49 208 ASN A C 1
ATOM 1741 O O . ASN A 1 208 ? 91.616 -44.221 98.972 1.00 38.27 208 ASN A O 1
ATOM 1746 N N . ASP A 1 209 ? 93.119 -42.612 98.536 1.00 37.28 209 ASP A N 1
ATOM 1747 C CA . ASP A 1 209 ? 92.903 -41.968 99.828 1.00 37.06 209 ASP A CA 1
ATOM 1748 C C . ASP A 1 209 ? 91.531 -41.312 99.897 1.00 37.75 209 ASP A C 1
ATOM 1749 O O . ASP A 1 209 ? 90.861 -41.367 100.914 1.00 37.86 209 ASP A O 1
ATOM 1754 N N . LEU A 1 210 ? 91.136 -40.657 98.820 1.00 35.91 210 LEU A N 1
ATOM 1755 C CA . LEU A 1 210 ? 89.806 -40.052 98.771 1.00 35.00 210 LEU A CA 1
ATOM 1756 C C . LEU A 1 210 ? 88.718 -41.126 98.871 1.00 36.27 210 LEU A C 1
ATOM 1757 O O . LEU A 1 210 ? 87.705 -40.937 99.558 1.00 36.02 210 LEU A O 1
ATOM 1762 N N . MET A 1 211 ? 88.917 -42.260 98.195 1.00 36.76 211 MET A N 1
ATOM 1763 C CA . MET A 1 211 ? 87.941 -43.341 98.306 1.00 34.19 211 MET A CA 1
ATOM 1764 C C . MET A 1 211 ? 87.817 -43.799 99.750 1.00 35.47 211 MET A C 1
ATOM 1765 O O . MET A 1 211 ? 86.700 -44.052 100.220 1.00 36.14 211 MET A O 1
ATOM 1770 N N . ALA A 1 212 ? 88.956 -43.907 100.439 1.00 34.35 212 ALA A N 1
ATOM 1771 C CA . ALA A 1 212 ? 88.997 -44.336 101.845 1.00 36.10 212 ALA A CA 1
ATOM 1772 C C . ALA A 1 212 ? 88.231 -43.381 102.758 1.00 36.51 212 ALA A C 1
ATOM 1773 O O . ALA A 1 212 ? 87.512 -43.812 103.654 1.00 36.13 212 ALA A O 1
ATOM 1775 N N . ILE A 1 213 ? 88.427 -42.086 102.539 1.00 35.05 213 ILE A N 1
ATOM 1776 C CA . ILE A 1 213 ? 87.712 -41.038 103.259 1.00 34.68 213 ILE A CA 1
ATOM 1777 C C . ILE A 1 213 ? 86.196 -41.177 103.088 1.00 39.26 213 ILE A C 1
ATOM 1778 O O . ILE A 1 213 ? 85.431 -41.091 104.050 1.00 38.30 213 ILE A O 1
ATOM 1783 N N . ALA A 1 214 ? 85.757 -41.421 101.859 1.00 32.68 214 ALA A N 1
ATOM 1784 C CA . ALA A 1 214 ? 84.320 -41.469 101.569 1.00 34.34 214 ALA A CA 1
ATOM 1785 C C . ALA A 1 214 ? 83.694 -42.686 102.227 1.00 39.70 214 ALA A C 1
ATOM 1786 O O . ALA A 1 214 ? 82.633 -42.590 102.845 1.00 42.39 214 ALA A O 1
ATOM 1788 N N . GLY A 1 215 ? 84.359 -43.832 102.133 1.00 37.09 215 GLY A N 1
ATOM 1789 C CA . GLY A 1 215 ? 83.874 -45.007 102.839 1.00 35.66 215 GLY A CA 1
ATOM 1790 C C . GLY A 1 215 ? 83.849 -44.810 104.351 1.00 43.38 215 GLY A C 1
ATOM 1791 O O . GLY A 1 215 ? 82.921 -45.266 105.035 1.00 42.59 215 GLY A O 1
ATOM 1792 N N . LEU A 1 216 ? 84.865 -44.131 104.881 1.00 41.19 216 LEU A N 1
ATOM 1793 C CA . LEU A 1 216 ? 84.943 -43.893 106.318 1.00 41.37 216 LEU A CA 1
ATOM 1794 C C . LEU A 1 216 ? 83.926 -42.872 106.797 1.00 43.56 216 LEU A C 1
ATOM 1795 O O . LEU A 1 216 ? 83.303 -43.059 107.850 1.00 44.25 216 LEU A O 1
ATOM 1800 N N . LYS A 1 217 ? 83.761 -41.789 106.041 1.00 40.74 217 LYS A N 1
ATOM 1801 C CA . LYS A 1 217 ? 82.741 -40.793 106.372 1.00 41.93 217 LYS A CA 1
ATOM 1802 C C . LYS A 1 217 ? 81.353 -41.444 106.486 1.00 45.18 217 LYS A C 1
ATOM 1803 O O . LYS A 1 217 ? 80.539 -41.039 107.330 1.00 45.31 217 LYS A O 1
ATOM 1809 N N . ILE A 1 218 ? 81.096 -42.479 105.688 1.00 41.94 218 ILE A N 1
ATOM 1810 C CA . ILE A 1 218 ? 79.830 -43.207 105.807 1.00 43.21 218 ILE A CA 1
ATOM 1811 C C . ILE A 1 218 ? 79.825 -44.073 107.067 1.00 50.67 218 ILE A C 1
ATOM 1812 O O . ILE A 1 218 ? 78.854 -44.073 107.822 1.00 49.81 218 ILE A O 1
ATOM 1817 N N . SER A 1 219 ? 80.918 -44.787 107.313 1.00 45.25 219 SER A N 1
ATOM 1818 C CA . SER A 1 219 ? 80.938 -45.779 108.385 1.00 50.02 219 SER A CA 1
ATOM 1819 C C . SER A 1 219 ? 81.215 -45.157 109.760 1.00 50.04 219 SER A C 1
ATOM 1820 O O . SER A 1 219 ? 80.905 -45.750 110.796 1.00 55.52 219 SER A O 1
ATOM 1823 N N . LEU A 1 220 ? 81.814 -43.970 109.769 1.00 48.64 220 LEU A N 1
ATOM 1824 C CA . LEU A 1 220 ? 82.065 -43.250 111.016 1.00 49.04 220 LEU A CA 1
ATOM 1825 C C . LEU A 1 220 ? 80.992 -42.190 111.250 1.00 52.51 220 LEU A C 1
ATOM 1826 O O . LEU A 1 220 ? 81.029 -41.471 112.251 1.00 51.88 220 LEU A O 1
ATOM 1831 N N . GLU A 1 221 ? 80.044 -42.112 110.315 1.00 51.78 221 GLU A N 1
ATOM 1832 C CA . GLU A 1 221 ? 79.001 -41.088 110.300 1.00 54.71 221 GLU A CA 1
ATOM 1833 C C . GLU A 1 221 ? 79.591 -39.689 110.468 1.00 52.88 221 GLU A C 1
ATOM 1834 O O . GLU A 1 221 ? 79.208 -38.917 111.348 1.00 52.38 221 GLU A O 1
ATOM 1840 N N . SER A 1 222 ? 80.533 -39.375 109.596 1.00 48.19 222 SER A N 1
ATOM 1841 C CA . SER A 1 222 ? 81.133 -38.055 109.535 1.00 47.92 222 SER A CA 1
ATOM 1842 C C . SER A 1 222 ? 80.724 -37.424 108.209 1.00 47.80 222 SER A C 1
ATOM 1843 O O . SER A 1 222 ? 81.540 -37.285 107.303 1.00 44.95 222 SER A O 1
ATOM 1846 N N . PHE A 1 223 ? 79.455 -37.054 108.090 1.00 47.99 223 PHE A N 1
ATOM 1847 C CA . PHE A 1 223 ? 78.901 -36.736 106.774 1.00 47.14 223 PHE A CA 1
ATOM 1848 C C . PHE A 1 223 ? 79.211 -35.320 106.285 1.00 51.70 223 PHE A C 1
ATOM 1849 O O . PHE A 1 223 ? 78.945 -34.995 105.114 1.00 50.38 223 PHE A O 1
ATOM 1857 N N . LYS A 1 224 ? 79.797 -34.489 107.150 1.00 50.32 224 LYS A N 1
ATOM 1858 C CA . LYS A 1 224 ? 80.171 -33.137 106.736 1.00 49.65 224 LYS A CA 1
ATOM 1859 C C . LYS A 1 224 ? 81.183 -33.200 105.592 1.00 54.10 224 LYS A C 1
ATOM 1860 O O . LYS A 1 224 ? 82.110 -34.008 105.626 1.00 49.30 224 LYS A O 1
ATOM 1866 N N . ASP A 1 225 ? 80.969 -32.364 104.574 1.00 54.52 225 ASP A N 1
ATOM 1867 C CA . ASP A 1 225 ? 81.824 -32.291 103.385 1.00 53.82 225 ASP A CA 1
ATOM 1868 C C . ASP A 1 225 ? 81.836 -33.562 102.517 1.00 53.84 225 ASP A C 1
ATOM 1869 O O . ASP A 1 225 ? 82.737 -33.714 101.675 1.00 50.79 225 ASP A O 1
ATOM 1874 N N . PHE A 1 226 ? 80.862 -34.462 102.697 1.00 49.84 226 PHE A N 1
ATOM 1875 C CA . PHE A 1 226 ? 80.888 -35.723 101.948 1.00 45.14 226 PHE A CA 1
ATOM 1876 C C . PHE A 1 226 ? 80.869 -35.473 100.437 1.00 45.46 226 PHE A C 1
ATOM 1877 O O . PHE A 1 226 ? 81.622 -36.104 99.695 1.00 42.46 226 PHE A O 1
ATOM 1885 N N . LEU A 1 227 ? 80.026 -34.549 99.981 1.00 43.98 227 LEU A N 1
ATOM 1886 C CA . LEU A 1 227 ? 79.931 -34.282 98.547 1.00 44.37 227 LEU A CA 1
ATOM 1887 C C . LEU A 1 227 ? 81.168 -33.536 98.063 1.00 44.21 227 LEU A C 1
ATOM 1888 O O . LEU A 1 227 ? 81.488 -33.555 96.880 1.00 42.77 227 LEU A O 1
ATOM 1893 N N . THR A 1 228 ? 81.875 -32.886 98.978 1.00 41.35 228 THR A N 1
ATOM 1894 C CA . THR A 1 228 ? 83.141 -32.256 98.617 1.00 46.21 228 THR A CA 1
ATOM 1895 C C . THR A 1 228 ? 84.180 -33.345 98.320 1.00 44.68 228 THR A C 1
ATOM 1896 O O . THR A 1 228 ? 85.006 -33.207 97.405 1.00 41.74 228 THR A O 1
ATOM 1900 N N . VAL A 1 229 ? 84.108 -34.445 99.064 1.00 41.31 229 VAL A N 1
ATOM 1901 C CA . VAL A 1 229 ? 84.957 -35.592 98.764 1.00 42.64 229 VAL A CA 1
ATOM 1902 C C . VAL A 1 229 ? 84.576 -36.209 97.420 1.00 39.38 229 VAL A C 1
ATOM 1903 O O . VAL A 1 229 ? 85.452 -36.557 96.624 1.00 40.39 229 VAL A O 1
ATOM 1907 N N . ILE A 1 230 ? 83.281 -36.346 97.152 1.00 41.91 230 ILE A N 1
ATOM 1908 C CA . ILE A 1 230 ? 82.846 -36.866 95.847 1.00 41.63 230 ILE A CA 1
ATOM 1909 C C . ILE A 1 230 ? 83.382 -35.989 94.726 1.00 38.05 230 ILE A C 1
ATOM 1910 O O . ILE A 1 230 ? 83.866 -36.483 93.706 1.00 39.07 230 ILE A O 1
ATOM 1915 N N . A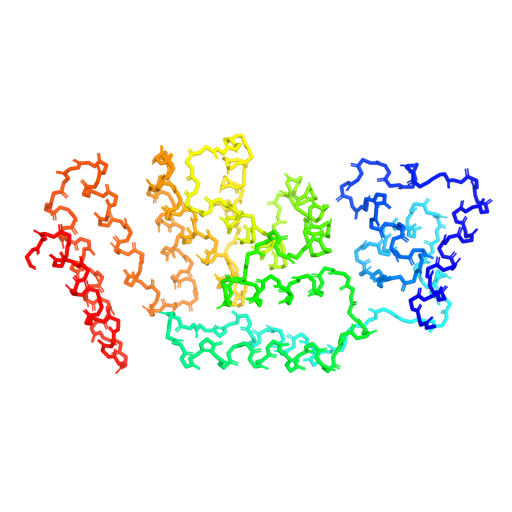SP A 1 231 ? 83.294 -34.678 94.930 1.00 40.46 231 ASP A N 1
ATOM 1916 C CA . ASP A 1 231 ? 83.724 -33.705 93.931 1.00 43.43 231 ASP A CA 1
ATOM 1917 C C . ASP A 1 231 ? 85.220 -33.830 93.615 1.00 45.36 231 ASP A C 1
ATOM 1918 O O . ASP A 1 231 ? 85.653 -33.718 92.454 1.00 39.17 231 ASP A O 1
ATOM 1923 N N . LYS A 1 232 ? 86.009 -34.071 94.653 1.00 43.40 232 LYS A N 1
ATOM 1924 C CA . LYS A 1 232 ? 87.448 -34.187 94.470 1.00 42.06 232 LYS A CA 1
ATOM 1925 C C . LYS A 1 232 ? 87.755 -35.468 93.707 1.00 43.88 232 LYS A C 1
ATOM 1926 O O . LYS A 1 232 ? 88.584 -35.474 92.788 1.00 39.93 232 LYS A O 1
ATOM 1932 N N . LEU A 1 233 ? 87.069 -36.550 94.081 1.00 39.64 233 LEU A N 1
ATOM 1933 C CA . LEU A 1 233 ? 87.227 -37.826 93.385 1.00 39.71 233 LEU A CA 1
ATOM 1934 C C . LEU A 1 233 ? 86.973 -37.693 91.879 1.00 41.62 233 LEU A C 1
ATOM 1935 O O . LEU A 1 233 ? 87.741 -38.213 91.058 1.00 40.29 233 LEU A O 1
ATOM 1940 N N . LEU A 1 234 ? 85.899 -36.989 91.524 1.00 38.25 234 LEU A N 1
ATOM 1941 C CA . LEU A 1 234 ? 85.552 -36.782 90.127 1.00 40.76 234 LEU A CA 1
ATOM 1942 C C . LEU A 1 234 ? 86.580 -35.867 89.456 1.00 43.43 234 LEU A C 1
ATOM 1943 O O . LEU A 1 234 ? 86.921 -36.054 88.281 1.00 46.23 234 LEU A O 1
ATOM 1948 N N . ALA A 1 235 ? 87.079 -34.881 90.197 1.00 43.15 235 ALA A N 1
ATOM 1949 C CA . ALA A 1 235 ? 88.132 -33.997 89.668 1.00 40.85 235 ALA A CA 1
ATOM 1950 C C . ALA A 1 235 ? 89.422 -34.752 89.358 1.00 45.63 235 ALA A C 1
ATOM 1951 O O . ALA A 1 235 ? 9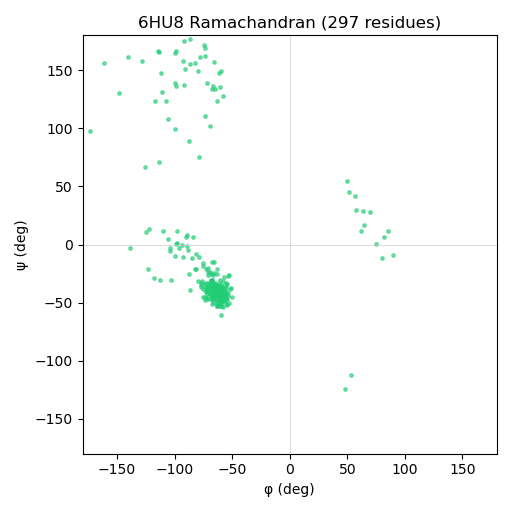0.082 -34.477 88.346 1.00 45.34 235 ALA A O 1
ATOM 1953 N N . VAL A 1 236 ? 89.792 -35.708 90.208 1.00 41.73 236 VAL A N 1
ATOM 1954 C CA . VAL A 1 236 ? 90.989 -36.513 89.930 1.00 45.33 236 VAL A CA 1
ATOM 1955 C C . VAL A 1 236 ? 90.775 -37.393 88.702 1.00 45.58 236 VAL A C 1
ATOM 1956 O O . VAL A 1 236 ? 91.644 -37.470 87.825 1.00 47.11 236 VAL A O 1
ATOM 1960 N N . ILE A 1 237 ? 89.614 -38.043 88.633 1.00 42.56 237 ILE A N 1
ATOM 1961 C CA . ILE A 1 237 ? 89.266 -38.865 87.473 1.00 44.80 237 ILE A CA 1
ATOM 1962 C C . ILE A 1 237 ? 89.332 -38.036 86.187 1.00 47.86 237 ILE A C 1
ATOM 1963 O O . ILE A 1 237 ? 89.873 -38.483 85.175 1.00 44.00 237 ILE A O 1
ATOM 1968 N N . GLU A 1 238 ? 88.812 -36.816 86.251 1.00 46.73 238 GLU A N 1
ATOM 1969 C CA . GLU A 1 238 ? 88.845 -35.909 85.109 1.00 51.22 238 GLU A CA 1
ATOM 1970 C C . GLU A 1 238 ? 90.268 -35.577 84.664 1.00 51.65 238 GLU A C 1
ATOM 1971 O O . GLU A 1 238 ? 90.555 -35.552 83.458 1.00 50.11 238 GLU A O 1
ATOM 1977 N N . LYS A 1 239 ? 91.153 -35.331 85.630 1.00 45.24 239 LYS A N 1
ATOM 1978 C CA . LYS A 1 239 ? 92.511 -34.906 85.330 1.00 45.48 239 LYS A CA 1
ATOM 1979 C C . LYS A 1 239 ? 93.279 -36.015 84.626 1.00 50.57 239 LYS A C 1
ATOM 1980 O O . LYS A 1 239 ? 93.980 -35.777 83.638 1.00 49.84 239 LYS A O 1
ATOM 1986 N N . SER A 1 240 ? 93.117 -37.240 85.111 1.00 49.87 240 SER A N 1
ATOM 1987 C CA . SER A 1 240 ? 93.897 -38.350 84.593 1.00 48.82 240 SER A CA 1
ATOM 1988 C C . SER A 1 240 ? 93.114 -39.286 83.703 1.00 49.53 240 SER A C 1
ATOM 1989 O O . SER A 1 240 ? 93.646 -40.315 83.274 1.00 51.21 240 SER A O 1
ATOM 1992 N N . GLN A 1 241 ? 91.861 -38.933 83.425 1.00 51.28 241 GLN A N 1
ATOM 1993 C CA . GLN A 1 241 ? 90.991 -39.734 82.568 1.00 47.24 241 GLN A CA 1
ATOM 1994 C C . GLN A 1 241 ? 90.823 -41.173 83.067 1.00 50.86 241 GLN A C 1
ATOM 1995 O O . GLN A 1 241 ? 90.837 -42.110 82.272 1.00 46.88 241 GLN A O 1
ATOM 2001 N N . PHE A 1 242 ? 90.658 -41.347 84.380 1.00 46.46 242 PHE A N 1
ATOM 2002 C CA . PHE A 1 242 ? 90.428 -42.676 84.948 1.00 47.32 242 PHE A CA 1
ATOM 2003 C C . PHE A 1 242 ? 88.978 -43.146 84.772 1.00 49.12 242 PHE A C 1
ATOM 2004 O O . PHE A 1 242 ? 88.216 -43.149 85.745 1.00 47.94 242 PHE A O 1
ATOM 2012 N N . HIS A 1 243 ? 88.591 -43.562 83.570 1.00 45.95 243 HIS A N 1
ATOM 2013 C CA . HIS A 1 243 ? 87.201 -43.944 83.314 1.00 44.07 243 HIS A CA 1
ATOM 2014 C C . HIS A 1 243 ? 86.724 -45.138 84.141 1.00 45.20 243 HIS A C 1
ATOM 2015 O O . HIS A 1 243 ? 85.554 -45.207 84.550 1.00 42.22 243 HIS A O 1
ATOM 2022 N N . SER A 1 244 ? 87.616 -46.090 84.371 1.00 40.86 244 SER A N 1
ATOM 2023 C CA . SER A 1 244 ? 87.257 -47.268 85.149 1.00 44.98 244 SER A CA 1
ATOM 2024 C C . SER A 1 244 ? 86.937 -46.961 86.622 1.00 40.18 244 SER A C 1
ATOM 2025 O O . SER A 1 244 ? 86.381 -47.811 87.305 1.00 42.66 244 SER A O 1
ATOM 2028 N N . TYR A 1 245 ? 87.303 -45.776 87.109 1.00 37.67 245 TYR A N 1
ATOM 2029 C CA . TYR A 1 245 ? 87.136 -45.469 88.539 1.00 37.97 245 TYR A CA 1
ATOM 2030 C C . TYR A 1 245 ? 85.817 -44.784 88.851 1.00 40.95 245 TYR A C 1
ATOM 2031 O O . TYR A 1 245 ? 85.464 -44.633 90.022 1.00 38.59 245 TYR A O 1
ATOM 2040 N N . LYS A 1 246 ? 85.102 -44.352 87.813 1.00 40.24 246 LYS A N 1
ATOM 2041 C CA . LYS A 1 246 ? 83.847 -43.621 87.996 1.00 38.16 246 LYS A CA 1
ATOM 2042 C C . LYS A 1 246 ? 82.744 -44.434 88.681 1.00 36.13 246 LYS A C 1
ATOM 2043 O O . LYS A 1 246 ? 82.016 -43.890 89.536 1.00 37.23 246 LYS A O 1
ATOM 2049 N N . PRO A 1 247 ? 82.582 -45.723 88.309 1.00 36.01 247 PRO A N 1
ATOM 2050 C CA . PRO A 1 247 ? 81.452 -46.397 88.961 1.00 34.03 247 PRO A CA 1
ATOM 2051 C C . PRO A 1 247 ? 81.572 -46.458 90.491 1.00 37.16 247 PRO A C 1
ATOM 2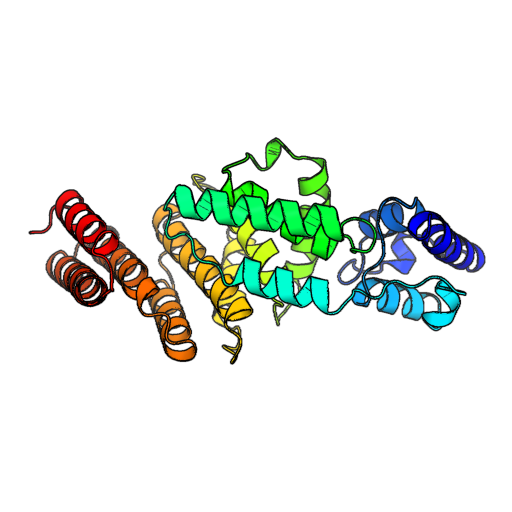052 O O . PRO A 1 247 ? 80.561 -46.227 91.168 1.00 34.12 247 PRO A O 1
ATOM 2056 N N . GLY A 1 248 ? 82.766 -46.705 91.025 1.00 32.69 248 GLY A N 1
ATOM 2057 C CA . GLY A 1 248 ? 82.946 -46.742 92.466 1.00 33.74 248 GLY A CA 1
ATOM 2058 C C . GLY A 1 248 ? 82.597 -45.433 93.147 1.00 34.19 248 GLY A C 1
ATOM 2059 O O . GLY A 1 248 ? 82.146 -45.414 94.298 1.00 37.47 248 GLY A O 1
ATOM 2060 N N . VAL A 1 249 ? 82.786 -44.330 92.435 1.00 32.50 249 VAL A N 1
ATOM 2061 C CA . VAL A 1 249 ? 82.493 -43.011 92.992 1.00 34.81 249 VAL A CA 1
ATOM 2062 C C . VAL A 1 249 ? 80.989 -42.770 93.073 1.00 38.16 249 VAL A C 1
ATOM 2063 O O . VAL A 1 249 ? 80.466 -42.336 94.107 1.00 37.07 249 VAL A O 1
ATOM 2067 N N . TYR A 1 250 ? 80.281 -43.057 91.986 1.00 34.19 250 TYR A N 1
ATOM 2068 C CA . TYR A 1 250 ? 78.827 -42.885 91.988 1.00 37.17 250 TYR A CA 1
ATOM 2069 C C . TYR A 1 250 ? 78.100 -43.883 92.902 1.00 38.12 250 TYR A C 1
ATOM 2070 O O . TYR A 1 250 ? 76.999 -43.597 93.402 1.00 36.31 250 TYR A O 1
ATOM 2079 N N . ILE A 1 251 ? 78.707 -45.039 93.141 1.00 35.04 251 ILE A N 1
ATOM 2080 C CA . ILE A 1 251 ? 78.127 -45.992 94.094 1.00 32.73 251 ILE A CA 1
ATOM 2081 C C . ILE A 1 251 ? 78.153 -45.392 95.505 1.00 35.94 251 ILE A C 1
ATOM 2082 O O . ILE A 1 251 ? 77.149 -45.448 96.225 1.00 34.14 251 ILE A O 1
ATOM 2087 N N . LEU A 1 252 ? 79.286 -44.810 95.897 1.00 32.97 252 LEU A N 1
ATOM 2088 C CA . LEU A 1 252 ? 79.395 -44.127 97.198 1.00 38.90 252 LEU A CA 1
ATOM 2089 C C . LEU A 1 252 ? 78.416 -42.963 97.322 1.00 39.24 252 LEU A C 1
ATOM 2090 O O . LEU A 1 252 ? 77.792 -42.793 98.372 1.00 38.33 252 LEU A O 1
ATOM 2095 N N . GLU A 1 253 ? 78.281 -42.153 96.272 1.00 35.46 253 GLU A N 1
ATOM 2096 C CA . GLU A 1 253 ? 77.313 -41.055 96.321 1.00 37.47 253 GLU A CA 1
ATOM 2097 C C . GLU A 1 253 ? 75.875 -41.589 96.467 1.00 41.36 253 GLU A C 1
ATOM 2098 O O . GLU A 1 253 ? 75.026 -40.977 97.138 1.00 38.59 253 GLU A O 1
ATOM 2104 N N . ALA A 1 254 ? 75.603 -42.735 95.848 1.00 32.97 254 ALA A N 1
ATOM 2105 C CA . ALA A 1 254 ? 74.308 -43.379 95.995 1.00 36.15 254 ALA A CA 1
ATOM 2106 C C . ALA A 1 254 ? 74.051 -43.834 97.435 1.00 34.91 254 ALA A C 1
ATOM 2107 O O . ALA A 1 254 ? 72.947 -43.645 97.962 1.00 34.03 254 ALA A O 1
ATOM 2109 N N . LYS A 1 255 ? 75.065 -44.427 98.059 1.00 32.84 255 LYS A N 1
ATOM 2110 C CA . LYS A 1 255 ? 74.950 -44.927 99.428 1.00 37.35 255 LYS A CA 1
ATOM 2111 C C . LYS A 1 255 ? 74.748 -43.779 100.411 1.00 39.16 255 LYS A C 1
ATOM 2112 O O . LYS A 1 255 ? 73.992 -43.901 101.382 1.00 39.00 255 LYS A O 1
ATOM 2118 N N . TYR A 1 256 ? 75.425 -42.666 100.153 1.00 36.47 256 TYR A N 1
ATOM 2119 C CA . TYR A 1 256 ? 75.226 -41.434 100.917 1.00 40.74 256 TYR A CA 1
ATOM 2120 C C . TYR A 1 256 ? 73.771 -40.923 100.843 1.00 41.34 256 TYR A C 1
ATOM 2121 O O . TYR A 1 256 ? 73.134 -40.642 101.881 1.00 41.02 256 TYR A O 1
ATOM 2130 N N . GLU A 1 257 ? 73.250 -40.797 99.621 1.00 37.76 257 GLU A N 1
ATOM 2131 C CA . GLU A 1 257 ? 71.868 -40.353 99.415 1.00 36.37 257 GLU A CA 1
ATOM 2132 C C . GLU A 1 257 ? 70.868 -41.286 100.098 1.00 41.14 257 GLU A C 1
ATOM 2133 O O . GLU A 1 257 ? 69.916 -40.830 100.735 1.00 41.54 257 GLU A O 1
ATOM 2139 N N . LEU A 1 258 ? 71.084 -42.589 99.953 1.00 38.78 258 LEU A N 1
ATOM 2140 C CA . LEU A 1 258 ? 70.278 -43.601 100.632 1.00 39.88 258 LEU A CA 1
ATOM 2141 C C . LEU A 1 258 ? 70.332 -43.481 102.155 1.00 40.43 258 LEU A C 1
ATOM 2142 O O . LEU A 1 258 ? 69.302 -43.322 102.817 1.00 41.81 258 LEU A O 1
ATOM 2147 N N . ILE A 1 259 ? 71.536 -43.609 102.708 1.00 39.96 259 ILE A N 1
ATOM 2148 C CA . ILE A 1 259 ? 71.704 -43.720 104.151 1.00 41.86 259 ILE A CA 1
ATOM 2149 C C . ILE A 1 259 ? 71.511 -42.391 104.851 1.00 45.89 259 ILE A C 1
ATOM 2150 O O . ILE A 1 259 ? 70.832 -42.313 105.886 1.00 42.75 259 ILE A O 1
ATOM 2155 N N . HIS A 1 260 ? 72.108 -41.336 104.307 1.00 40.31 260 HIS A N 1
ATOM 2156 C CA . HIS A 1 260 ? 72.045 -40.070 105.015 1.00 43.58 260 HIS A CA 1
ATOM 2157 C C . HIS A 1 260 ? 70.784 -39.248 104.693 1.00 42.87 260 HIS A C 1
ATOM 2158 O O . HIS A 1 260 ? 70.217 -38.607 105.579 1.00 41.20 260 HIS A O 1
ATOM 2165 N N . ASN A 1 261 ? 70.343 -39.235 103.443 1.00 40.30 261 ASN A N 1
ATOM 2166 C CA . ASN A 1 261 ? 69.195 -38.410 103.124 1.00 40.13 261 ASN A CA 1
ATOM 2167 C C . ASN A 1 261 ? 67.906 -39.202 102.948 1.00 42.98 261 ASN A C 1
ATOM 2168 O O . ASN A 1 261 ? 66.845 -38.617 102.781 1.00 39.83 261 ASN A O 1
ATOM 2173 N N . GLY A 1 262 ? 67.993 -40.528 102.990 1.00 42.85 262 GLY A N 1
ATOM 2174 C CA . GLY A 1 262 ? 66.829 -41.363 102.746 1.00 39.45 262 GLY A CA 1
ATOM 2175 C C . GLY A 1 262 ? 66.209 -41.087 101.396 1.00 46.24 262 GLY A C 1
ATOM 2176 O O . GLY A 1 262 ? 64.997 -41.241 101.218 1.00 45.96 262 GLY A O 1
ATOM 2177 N N . ASN A 1 263 ? 67.032 -40.672 100.435 1.00 39.23 263 ASN A N 1
ATOM 2178 C CA . ASN A 1 263 ? 66.528 -40.330 99.112 1.00 38.17 263 ASN A CA 1
ATOM 2179 C C . ASN A 1 263 ? 66.722 -41.458 98.086 1.00 45.76 263 ASN A C 1
ATOM 2180 O O . ASN A 1 263 ? 67.811 -41.614 97.513 1.00 41.37 263 ASN A O 1
ATOM 2185 N N . LYS A 1 264 ? 65.664 -42.227 97.826 1.00 44.23 264 LYS A N 1
ATOM 2186 C CA . LYS A 1 264 ? 65.795 -43.416 96.978 1.00 40.00 264 LYS A CA 1
ATOM 2187 C C . LYS A 1 264 ? 65.877 -43.081 95.506 1.00 40.94 264 LYS A C 1
ATOM 2188 O O . LYS A 1 264 ? 66.549 -43.796 94.748 1.00 39.90 264 LYS A O 1
ATOM 2194 N N . LYS A 1 265 ? 65.185 -42.019 95.089 1.00 38.50 265 LYS A N 1
ATOM 2195 C CA . LYS A 1 265 ? 65.242 -41.583 93.688 1.00 42.32 265 LYS A CA 1
ATOM 2196 C C . LYS A 1 265 ? 66.640 -41.104 93.312 1.00 42.38 265 LYS A C 1
ATOM 2197 O O . LYS A 1 265 ? 67.142 -41.412 92.231 1.00 37.76 265 LYS A O 1
ATOM 2203 N N . LYS A 1 266 ? 67.246 -40.312 94.191 1.00 38.68 266 LYS A N 1
ATOM 2204 C CA . LYS A 1 266 ? 68.585 -39.789 93.941 1.00 40.21 266 LYS A CA 1
ATOM 2205 C C . LYS A 1 266 ? 69.605 -40.924 94.045 1.00 37.51 266 LYS A C 1
ATOM 2206 O O . LYS A 1 266 ? 70.573 -40.971 93.287 1.00 40.59 266 LYS A O 1
ATOM 2212 N N . ALA A 1 267 ? 69.389 -41.849 94.976 1.00 37.88 267 ALA A N 1
ATOM 2213 C CA . ALA A 1 267 ? 70.304 -42.980 95.093 1.00 39.50 267 ALA A CA 1
ATOM 2214 C C . ALA A 1 267 ? 70.221 -43.853 93.823 1.00 38.67 267 ALA A 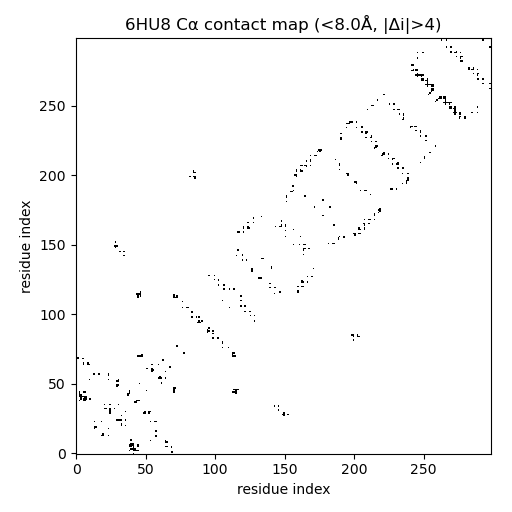C 1
ATOM 2215 O O . ALA A 1 267 ? 71.249 -44.303 93.311 1.00 34.77 267 ALA A O 1
ATOM 2217 N N . THR A 1 268 ? 69.007 -44.058 93.306 1.00 40.16 268 THR A N 1
ATOM 2218 C CA . THR A 1 268 ? 68.806 -44.795 92.051 1.00 35.34 268 THR A CA 1
ATOM 2219 C C . THR A 1 268 ? 69.469 -44.115 90.863 1.00 38.02 268 THR A C 1
ATOM 2220 O O . THR A 1 268 ? 70.076 -44.791 90.020 1.00 37.83 268 THR A O 1
ATOM 2224 N N . GLU A 1 269 ? 69.354 -42.789 90.784 1.00 34.96 269 GLU A N 1
ATOM 2225 C CA . GLU A 1 269 ? 70.029 -42.029 89.728 1.00 38.34 269 GLU A CA 1
ATOM 2226 C C . GLU A 1 269 ? 71.546 -42.213 89.788 1.00 37.93 269 GLU A C 1
ATOM 2227 O O . GLU A 1 269 ? 72.201 -42.415 88.757 1.00 34.96 269 GLU A O 1
ATOM 2233 N N . ASN A 1 270 ? 72.108 -42.159 90.995 1.00 33.27 270 ASN A N 1
ATOM 2234 C CA . ASN A 1 270 ? 73.552 -42.290 91.164 1.00 32.04 270 ASN A CA 1
ATOM 2235 C C . ASN A 1 270 ? 74.050 -43.708 90.859 1.00 36.59 270 ASN A C 1
ATOM 2236 O O . ASN A 1 270 ? 75.103 -43.867 90.223 1.00 34.77 270 ASN A O 1
ATOM 2241 N N . TYR A 1 271 ? 73.291 -44.731 91.254 1.00 32.65 271 TYR A N 1
ATOM 2242 C CA . TYR A 1 271 ? 73.626 -46.096 90.830 1.00 33.73 271 TYR A CA 1
ATOM 2243 C C . TYR A 1 271 ? 73.538 -46.227 89.311 1.00 35.88 271 TYR A C 1
ATOM 2244 O O . TYR A 1 271 ? 74.365 -46.912 88.697 1.00 34.95 271 TYR A O 1
ATOM 2253 N N . ASP A 1 272 ? 72.548 -45.580 88.698 1.00 32.59 272 ASP A N 1
ATOM 2254 C CA . ASP A 1 272 ? 72.397 -45.681 87.245 1.00 35.61 272 ASP A CA 1
ATOM 2255 C C . ASP A 1 272 ? 73.553 -45.016 86.511 1.00 35.23 272 ASP A C 1
ATOM 2256 O O . ASP A 1 272 ? 73.995 -45.513 85.462 1.00 36.57 272 ASP A O 1
ATOM 2261 N N . LYS A 1 273 ? 74.034 -43.891 87.036 1.00 34.00 273 LYS A N 1
ATOM 2262 C CA . LYS A 1 273 ? 75.264 -43.287 86.529 1.00 34.68 273 LYS A CA 1
ATOM 2263 C C . LYS A 1 273 ? 76.446 -44.248 86.625 1.00 38.58 273 LYS A C 1
ATOM 2264 O O . LYS A 1 273 ? 77.234 -44.366 85.682 1.00 36.68 273 LYS A O 1
ATOM 2270 N N . ALA A 1 274 ? 76.595 -44.904 87.780 1.00 33.11 274 ALA A N 1
ATOM 2271 C CA . ALA A 1 274 ? 77.627 -45.926 87.953 1.00 30.89 274 ALA A CA 1
ATOM 2272 C C . ALA A 1 274 ? 77.518 -47.064 86.933 1.00 32.52 274 ALA A C 1
ATOM 2273 O O . ALA A 1 274 ? 78.528 -47.522 86.386 1.00 34.62 274 ALA A O 1
ATOM 2275 N N . ILE A 1 275 ? 76.297 -47.524 86.682 1.00 31.43 275 ILE A N 1
ATOM 2276 C CA . ILE A 1 275 ? 76.072 -48.616 85.745 1.00 33.27 275 ILE A CA 1
ATOM 2277 C C . ILE A 1 275 ? 76.412 -48.156 84.320 1.00 36.78 275 ILE A C 1
ATOM 2278 O O . ILE A 1 275 ? 77.122 -48.852 83.577 1.00 34.44 275 ILE A O 1
ATOM 2283 N N . MET A 1 276 ? 75.909 -46.974 83.962 1.00 32.51 276 MET A N 1
ATOM 2284 C CA . MET A 1 276 ? 76.228 -46.354 82.680 1.00 37.59 276 MET A CA 1
ATOM 2285 C C . MET A 1 276 ? 77.731 -46.252 82.443 1.00 35.92 276 MET A C 1
ATOM 2286 O O . MET A 1 276 ? 78.219 -46.674 81.384 1.00 36.49 276 MET A O 1
ATOM 2291 N N . PHE A 1 277 ? 78.481 -45.715 83.412 1.00 35.00 277 PHE A N 1
ATOM 2292 C CA . PHE A 1 277 ? 79.920 -45.560 83.198 1.00 35.92 277 PHE A CA 1
ATOM 2293 C C . PHE A 1 277 ? 80.620 -46.909 83.174 1.00 39.30 277 PHE A C 1
ATOM 2294 O O . PHE A 1 277 ? 81.566 -47.111 82.413 1.00 38.64 277 PHE A O 1
ATOM 2302 N N . ALA A 1 278 ? 80.118 -47.859 83.949 1.00 33.99 278 ALA A N 1
ATOM 2303 C CA . ALA A 1 278 ? 80.655 -49.218 83.874 1.00 35.71 278 ALA A CA 1
ATOM 2304 C C . ALA A 1 278 ? 80.418 -49.891 82.511 1.00 41.62 278 ALA A C 1
ATOM 2305 O O . ALA A 1 278 ? 81.253 -50.681 82.052 1.00 39.96 278 ALA A O 1
ATOM 2307 N N . SER A 1 279 ? 79.281 -49.583 81.875 1.00 32.53 279 SER A N 1
ATOM 2308 C CA . SER A 1 279 ? 78.809 -50.355 80.725 1.00 38.82 279 SER A CA 1
ATOM 2309 C C . SER A 1 279 ? 79.693 -50.174 79.488 1.00 39.96 279 SER A C 1
ATOM 2310 O O . SER A 1 279 ? 79.728 -51.044 78.615 1.00 39.52 279 SER A O 1
ATOM 2313 N N . 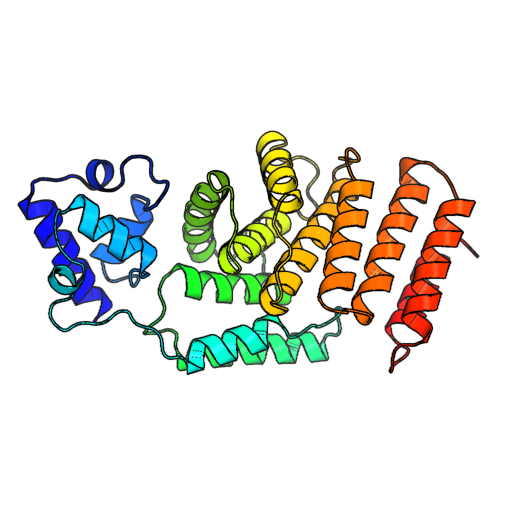VAL A 1 280 ? 80.409 -49.058 79.427 1.00 37.68 280 VAL A N 1
ATOM 2314 C CA . VAL A 1 280 ? 81.244 -48.753 78.267 1.00 41.91 280 VAL A CA 1
ATOM 2315 C C . VAL A 1 280 ? 82.696 -49.127 78.515 1.00 45.94 280 VAL A C 1
ATOM 2316 O O . VAL A 1 280 ? 83.593 -48.751 77.749 1.00 40.57 280 VAL A O 1
ATOM 2320 N N . LEU A 1 281 ? 82.929 -49.872 79.592 1.00 41.07 281 LEU A N 1
ATOM 2321 C CA . LEU A 1 281 ? 84.252 -50.407 79.857 1.00 45.07 281 LEU A CA 1
ATOM 2322 C C . LEU A 1 281 ? 84.459 -51.689 79.061 1.00 47.19 281 LEU A C 1
ATOM 2323 O O . LEU A 1 281 ? 83.493 -52.385 78.706 1.00 46.04 281 LEU A O 1
ATOM 2328 N N . GLU A 1 282 ? 85.729 -51.998 78.824 1.00 53.98 282 GLU A N 1
ATOM 2329 C CA . GLU A 1 282 ? 86.131 -53.100 77.968 1.00 59.08 282 GLU A CA 1
ATOM 2330 C C . GLU A 1 282 ? 85.569 -54.433 78.448 1.00 55.71 282 GLU A C 1
ATOM 2331 O O . GLU A 1 282 ? 85.090 -55.223 77.651 1.00 60.36 282 GLU A O 1
ATOM 2337 N N . ASP A 1 283 ? 85.614 -54.688 79.751 1.00 52.70 283 ASP A N 1
ATOM 2338 C CA . ASP A 1 283 ? 84.975 -55.893 80.273 1.00 54.96 283 ASP A CA 1
ATOM 2339 C C . ASP A 1 283 ? 83.802 -55.526 81.187 1.00 52.07 283 ASP A C 1
ATOM 2340 O O . ASP A 1 283 ? 83.643 -54.369 81.583 1.00 50.25 283 ASP A O 1
ATOM 2345 N N . SER A 1 284 ? 82.972 -56.508 81.505 1.00 48.22 284 SER A N 1
ATOM 2346 C CA . SER A 1 284 ? 81.670 -56.203 82.087 1.00 48.22 284 SER A CA 1
ATOM 2347 C C . SER A 1 284 ? 81.591 -56.608 83.562 1.00 47.30 284 SER A C 1
ATOM 2348 O O . SER A 1 284 ? 80.506 -56.601 84.157 1.00 42.05 284 SER A O 1
ATOM 2351 N N . VAL A 1 285 ? 82.743 -56.941 84.142 1.00 46.26 285 VAL A N 1
ATOM 2352 C CA . VAL A 1 285 ? 82.822 -57.339 85.545 1.00 46.72 285 VAL A CA 1
ATOM 2353 C C . VAL A 1 285 ? 82.283 -56.225 86.446 1.00 40.70 285 VAL A C 1
ATOM 2354 O O . VAL A 1 285 ? 81.382 -56.447 87.246 1.00 38.85 285 VAL A O 1
ATOM 2358 N N . LEU A 1 286 ? 82.816 -55.019 86.293 1.00 38.44 286 LEU A N 1
ATOM 2359 C CA . LEU A 1 286 ? 82.381 -53.891 87.124 1.00 37.46 286 LEU A CA 1
ATOM 2360 C C . LEU A 1 286 ? 80.889 -53.552 86.929 1.00 40.49 286 LEU A C 1
ATOM 2361 O O . LEU A 1 286 ? 80.174 -53.191 87.880 1.00 34.60 286 LEU A O 1
ATOM 2366 N N . GLU A 1 287 ? 80.402 -53.662 85.694 1.00 34.78 287 GLU A N 1
ATOM 2367 C CA . GLU A 1 287 ? 78.969 -53.427 85.445 1.00 33.49 287 GLU A CA 1
ATOM 2368 C C . GLU A 1 287 ? 78.079 -54.440 86.146 1.00 33.36 287 GLU A C 1
ATOM 2369 O O . GLU A 1 287 ? 77.055 -54.079 86.732 1.00 37.31 287 GLU A O 1
ATOM 2375 N N . GLU A 1 288 ? 78.450 -55.713 86.072 1.00 33.69 288 GLU A N 1
ATOM 2376 C CA . GLU A 1 288 ? 77.706 -56.746 86.783 1.00 38.09 288 GLU A CA 1
ATOM 2377 C C . GLU A 1 288 ? 77.762 -56.494 88.294 1.00 34.82 288 GLU A C 1
ATOM 2378 O O . GLU A 1 288 ? 76.744 -56.562 88.972 1.00 39.00 288 GLU A O 1
ATOM 2384 N N . LYS A 1 289 ? 78.957 -56.226 88.805 1.00 37.69 289 LYS A N 1
ATOM 2385 C CA . LYS A 1 289 ? 79.130 -55.950 90.237 1.00 38.54 289 LYS A CA 1
ATOM 2386 C C . LYS A 1 289 ? 78.280 -54.745 90.652 1.00 41.45 289 LYS A C 1
ATOM 2387 O O . LYS A 1 289 ? 77.599 -54.781 91.675 1.00 42.60 289 LYS A O 1
ATOM 2393 N N . THR A 1 290 ? 78.321 -53.674 89.858 1.00 36.57 290 THR A N 1
ATOM 2394 C CA . THR A 1 290 ? 77.583 -52.456 90.184 1.00 34.74 290 THR A CA 1
ATOM 2395 C C . THR A 1 290 ? 76.075 -52.688 90.172 1.00 41.95 290 THR A C 1
ATOM 2396 O O . THR A 1 290 ? 75.353 -52.206 91.055 1.00 34.62 290 THR A O 1
ATOM 2400 N N . ARG A 1 291 ? 75.610 -53.434 89.169 1.00 36.87 291 ARG A N 1
ATOM 2401 C CA . ARG A 1 291 ? 74.202 -53.780 89.036 1.00 39.87 291 ARG A CA 1
ATOM 2402 C C . ARG A 1 291 ? 73.764 -54.617 90.232 1.00 41.35 291 ARG A C 1
ATOM 2403 O O . ARG A 1 291 ? 72.684 -54.421 90.762 1.00 39.17 291 ARG A O 1
ATOM 2411 N N . ALA A 1 292 ? 74.625 -55.528 90.678 1.00 43.68 292 ALA A N 1
ATOM 2412 C CA . ALA A 1 292 ? 74.302 -56.359 91.834 1.00 41.68 292 ALA A CA 1
ATOM 2413 C C . ALA A 1 292 ? 74.240 -55.528 93.116 1.00 43.54 292 ALA A C 1
ATOM 2414 O O . ALA A 1 292 ? 73.457 -55.826 94.014 1.00 44.92 292 ALA A O 1
ATOM 2416 N N . GLU A 1 293 ? 75.078 -54.499 93.209 1.00 42.12 293 GLU A N 1
ATOM 2417 C CA . GLU A 1 293 ? 75.138 -53.690 94.429 1.00 43.95 293 GLU A CA 1
ATOM 2418 C C . GLU A 1 293 ? 73.892 -52.808 94.536 1.00 43.10 293 GLU A C 1
ATOM 2419 O O . GLU A 1 293 ? 73.329 -52.634 95.622 1.00 39.77 293 GLU A O 1
ATOM 2425 N N . LYS A 1 294 ? 73.465 -52.263 93.395 1.00 36.43 294 LYS A N 1
ATOM 2426 C CA . LYS A 1 294 ? 72.224 -51.503 93.286 1.00 39.28 294 LYS A CA 1
ATOM 2427 C C . LYS A 1 294 ? 71.043 -52.339 93.766 1.00 41.07 294 LYS A C 1
ATOM 2428 O O . LYS A 1 294 ? 70.161 -51.854 94.487 1.00 38.64 294 LYS A O 1
ATOM 2434 N N . ALA A 1 295 ? 71.038 -53.608 93.372 1.00 42.61 295 ALA A N 1
ATOM 2435 C CA . ALA A 1 295 ? 69.923 -54.491 93.698 1.00 46.12 295 ALA A CA 1
ATOM 2436 C C . ALA A 1 295 ? 69.947 -54.880 95.162 1.00 40.13 295 ALA A C 1
ATOM 2437 O O . ALA A 1 295 ? 68.900 -55.001 95.794 1.00 46.10 295 ALA A O 1
ATOM 2439 N N . ALA A 1 296 ? 71.143 -55.075 95.709 1.00 45.44 296 ALA A N 1
ATOM 2440 C CA . ALA A 1 296 ? 71.267 -55.435 97.116 1.00 40.82 296 ALA A CA 1
ATOM 2441 C C . ALA A 1 296 ? 70.913 -54.247 98.018 1.00 43.19 296 ALA A C 1
ATOM 2442 O O . ALA A 1 296 ? 70.600 -54.424 99.194 1.00 43.98 296 ALA A O 1
ATOM 2444 N N . ASP A 1 297 ? 70.970 -53.036 97.472 1.00 39.65 297 ASP A N 1
ATOM 2445 C CA . ASP A 1 297 ? 70.569 -51.857 98.230 1.00 41.59 297 ASP A CA 1
ATOM 2446 C C . ASP A 1 297 ? 69.098 -51.558 98.053 1.00 45.07 297 ASP A C 1
ATOM 2447 O O . ASP A 1 297 ? 68.607 -50.521 98.522 1.00 41.60 297 ASP A O 1
ATOM 2452 N N . GLY A 1 298 ? 68.398 -52.468 97.374 1.00 44.67 298 GLY A N 1
ATOM 2453 C CA . GLY A 1 298 ? 66.944 -52.444 97.332 1.00 43.59 298 GLY A CA 1
ATOM 2454 C C . GLY A 1 298 ? 66.340 -51.550 96.275 1.00 44.16 298 GLY A C 1
ATOM 2455 O O . GLY A 1 298 ? 65.144 -51.290 96.291 1.00 45.12 298 GLY A O 1
ATOM 2456 N N . LEU A 1 299 ? 67.166 -51.077 95.349 1.00 41.92 299 LEU A N 1
ATOM 2457 C CA . LEU A 1 299 ? 66.692 -50.205 94.282 1.00 42.15 299 LEU A CA 1
ATOM 2458 C C . LEU A 1 299 ? 66.481 -51.073 93.035 1.00 49.42 299 LEU A C 1
ATOM 2459 O O . LEU A 1 299 ? 66.921 -52.218 93.008 1.00 52.29 299 LEU A O 1
ATOM 2464 N N . GLY A 1 300 ? 65.806 -50.559 92.018 1.00 44.81 300 GLY A N 1
ATOM 2465 C CA . GLY A 1 300 ? 65.324 -51.428 90.952 1.00 56.12 300 GLY A CA 1
ATOM 2466 C C . GLY A 1 300 ? 66.385 -52.101 90.092 1.00 59.74 300 GLY A C 1
ATOM 2467 O O . GLY A 1 300 ? 67.231 -52.875 90.569 1.00 60.90 300 GLY A O 1
#

Radius of gyration: 21.76 Å; Cα contacts (8 Å, |Δi|>4): 329; chains: 1; bounding box: 67×35×44 Å